Protein AF-A0A3L6T946-F1 (afdb_monomer_lite)

Organism: Panicum miliaceum (NCBI:txid4540)

Radius of gyration: 28.56 Å; chains: 1; bounding box: 83×65×56 Å

Secondary structure (DSSP, 8-state):
--TTS-S---HHHHHHHHHHHHHHH-SS-----HHHHHHHHHHHHHHHHHHHHHHHHHHHT--TT--HHHHHHHHHHHHHHHSTT------HHHHHHHTT-HHHHHHHHHHHHHTT---S---------------------------------------SSHHHHHHHHHHHHHHHHHHHHHHHHHHHHHHHHHHHHHTT--

Sequence (202 aa):
MDPIHGVDQSQGTYWRRIHEYFHGNKKFESNRSEGSLMNRWSRIQYDVNTFCGCLTRIQDKNHSGWSVDDKIANACTLFKTEDKKNRKFAYLHCWRILKDKPKWMERRKEIGSVNKTSNKKQRPCQIHLLDQLYLLPLMALMPLLSGAADTEASGRPDGKKEKKMLRQRSTIEAVDYLMAKKKEADSERDLKKVEMCNKAFE

pLDDT: mean 73.69, std 24.64, range [25.39, 97.31]

Structure (mmCIF, N/CA/C/O backbone):
data_AF-A0A3L6T946-F1
#
_entry.id   AF-A0A3L6T946-F1
#
loop_
_atom_site.group_PDB
_atom_site.id
_atom_site.type_symbol
_atom_site.label_atom_id
_atom_site.label_alt_id
_atom_site.label_comp_id
_atom_site.label_asym_id
_atom_site.label_entity_id
_atom_site.label_seq_id
_atom_site.pdbx_PDB_ins_code
_atom_site.Cartn_x
_atom_site.Cartn_y
_atom_site.Cartn_z
_atom_site.occupancy
_atom_site.B_iso_or_equiv
_atom_site.auth_seq_id
_atom_site.auth_comp_id
_atom_site.auth_asym_id
_atom_site.auth_atom_id
_atom_site.pdbx_PDB_model_num
ATOM 1 N N . MET A 1 1 ? -6.327 -22.449 0.901 1.00 52.00 1 MET A N 1
ATOM 2 C CA . MET A 1 1 ? -5.484 -22.448 2.112 1.00 52.00 1 MET A CA 1
ATOM 3 C C . MET A 1 1 ? -6.199 -23.305 3.115 1.00 52.00 1 MET A C 1
ATOM 5 O O . MET A 1 1 ? -7.281 -22.926 3.552 1.00 52.00 1 MET A O 1
ATOM 9 N N . ASP A 1 2 ? -5.642 -24.484 3.347 1.00 46.31 2 ASP A N 1
ATOM 10 C CA . ASP A 1 2 ? -6.341 -25.568 4.018 1.00 46.31 2 ASP A CA 1
ATOM 11 C C . ASP A 1 2 ? -6.564 -25.243 5.499 1.00 46.31 2 ASP A C 1
ATOM 13 O O . ASP A 1 2 ? -5.621 -24.802 6.166 1.00 46.31 2 ASP A O 1
ATOM 17 N N . PRO A 1 3 ? -7.776 -25.470 6.037 1.00 55.25 3 PRO A N 1
ATOM 18 C CA . PRO A 1 3 ? -8.105 -25.205 7.442 1.00 55.25 3 PRO A CA 1
ATOM 19 C C . PRO A 1 3 ? -7.351 -26.079 8.459 1.00 55.25 3 PRO A C 1
ATOM 21 O O . PRO A 1 3 ? -7.535 -25.915 9.657 1.00 55.25 3 PRO A O 1
ATOM 24 N N . ILE A 1 4 ? -6.521 -27.016 7.994 1.00 56.72 4 ILE A N 1
ATOM 25 C CA . ILE A 1 4 ? -5.932 -28.118 8.778 1.00 56.72 4 ILE A CA 1
ATOM 26 C C . ILE A 1 4 ? -4.779 -27.644 9.687 1.00 56.72 4 ILE A C 1
ATOM 28 O O . ILE A 1 4 ? -4.267 -28.372 10.530 1.00 56.72 4 ILE A O 1
ATOM 32 N N . HIS A 1 5 ? -4.365 -26.389 9.553 1.00 58.31 5 HIS A N 1
ATOM 33 C CA . HIS A 1 5 ? -3.211 -25.844 10.243 1.00 58.31 5 HIS A CA 1
ATOM 34 C C . HIS A 1 5 ? -3.646 -24.901 11.369 1.00 58.31 5 HIS A C 1
ATOM 36 O O . HIS A 1 5 ? -4.141 -23.806 11.105 1.00 58.31 5 HIS A O 1
ATOM 42 N N . GLY A 1 6 ? -3.447 -25.344 12.616 1.00 57.19 6 GLY A N 1
ATOM 43 C CA . GLY A 1 6 ? -3.738 -24.580 13.832 1.00 57.19 6 GLY A CA 1
ATOM 44 C C . GLY A 1 6 ? -3.071 -23.199 13.869 1.00 57.19 6 GLY A C 1
ATOM 45 O O . GLY A 1 6 ? -2.104 -22.933 13.156 1.00 57.19 6 GLY A O 1
ATOM 46 N N . VAL A 1 7 ? -3.617 -22.317 14.710 1.00 63.16 7 VAL A N 1
ATOM 47 C CA . VAL A 1 7 ? -3.282 -20.881 14.805 1.00 63.16 7 VAL A CA 1
ATOM 48 C C . VAL A 1 7 ? -1.826 -20.630 15.239 1.00 63.16 7 VAL A C 1
ATOM 50 O O . VAL A 1 7 ? -1.296 -19.548 14.995 1.00 63.16 7 VAL A O 1
ATOM 53 N N . ASP A 1 8 ? -1.160 -21.637 15.808 1.00 68.19 8 ASP A N 1
ATOM 54 C CA . ASP A 1 8 ? 0.146 -21.511 16.455 1.00 68.19 8 ASP A CA 1
ATOM 55 C C . ASP A 1 8 ? 1.280 -22.113 15.608 1.00 68.19 8 ASP A C 1
ATOM 57 O O . ASP A 1 8 ? 1.720 -23.248 15.787 1.00 68.19 8 ASP A O 1
ATOM 61 N N . GLN A 1 9 ? 1.714 -21.369 14.590 1.00 77.19 9 GLN A N 1
ATOM 62 C CA . GLN A 1 9 ? 2.788 -21.793 13.690 1.00 77.19 9 GLN A CA 1
ATOM 63 C C . GLN A 1 9 ? 3.923 -20.790 13.674 1.00 77.19 9 GLN A C 1
ATOM 65 O O . GLN A 1 9 ? 3.700 -19.580 13.606 1.00 77.19 9 GLN A O 1
ATOM 70 N N . SER A 1 10 ? 5.158 -21.299 13.643 1.00 87.38 10 SER A N 1
ATOM 71 C CA . SER A 1 10 ? 6.322 -20.436 13.489 1.00 87.38 10 SER A CA 1
ATOM 72 C C . SER A 1 10 ? 6.252 -19.671 12.166 1.00 87.38 10 SER A C 1
ATOM 74 O O . SER A 1 10 ? 5.843 -20.199 11.126 1.00 87.38 10 SER A O 1
ATOM 76 N N . GLN A 1 11 ? 6.683 -18.410 12.203 1.00 86.44 11 GLN A N 1
ATOM 77 C CA . GLN A 1 11 ? 6.664 -17.525 11.041 1.00 86.44 11 GLN A CA 1
ATOM 78 C C . GLN A 1 11 ? 7.442 -18.124 9.854 1.00 86.44 11 GLN A C 1
ATOM 80 O O . GLN A 1 11 ? 6.965 -18.039 8.723 1.00 86.44 11 GLN A O 1
ATOM 85 N N . GLY A 1 12 ? 8.557 -18.821 10.103 1.00 90.00 12 GLY A N 1
ATOM 86 C CA . GLY A 1 12 ? 9.288 -19.567 9.071 1.00 90.00 12 GLY A CA 1
ATOM 87 C C . GLY A 1 12 ? 8.460 -20.688 8.429 1.00 90.00 12 GLY A C 1
ATOM 88 O O . GLY A 1 12 ? 8.369 -20.767 7.208 1.00 90.00 12 GLY A O 1
ATOM 89 N N . THR A 1 13 ? 7.762 -21.506 9.227 1.00 91.25 13 THR A N 1
ATOM 90 C CA . THR A 1 13 ? 6.904 -22.583 8.691 1.00 91.25 13 THR A CA 1
ATOM 91 C C . THR A 1 13 ? 5.776 -22.029 7.828 1.00 91.25 13 THR A C 1
ATOM 93 O O . THR A 1 13 ? 5.476 -22.577 6.768 1.00 91.25 13 THR A O 1
ATOM 96 N N . TYR A 1 14 ? 5.168 -20.925 8.258 1.00 90.12 14 TYR A N 1
ATOM 97 C CA . TYR A 1 14 ? 4.116 -20.255 7.503 1.00 90.12 14 TYR A CA 1
ATOM 98 C C . TYR A 1 14 ? 4.609 -19.754 6.135 1.00 90.12 14 TYR A C 1
ATOM 100 O O . TYR A 1 14 ? 3.966 -20.014 5.116 1.00 90.12 14 TYR A O 1
ATOM 108 N N . TRP A 1 15 ? 5.761 -19.076 6.091 1.00 94.31 15 TRP A N 1
ATOM 109 C CA . TRP A 1 15 ? 6.309 -18.545 4.838 1.00 94.31 15 TRP A CA 1
ATOM 110 C C . TRP A 1 15 ? 6.817 -19.623 3.892 1.00 94.31 15 TRP A C 1
ATOM 112 O O . TRP A 1 15 ? 6.621 -19.475 2.687 1.00 94.31 15 TRP A O 1
ATOM 122 N N . ARG A 1 16 ? 7.355 -20.726 4.417 1.00 94.69 16 ARG A N 1
ATOM 123 C CA . ARG A 1 16 ? 7.683 -21.910 3.620 1.00 94.69 16 ARG A CA 1
ATOM 124 C C . ARG A 1 16 ? 6.458 -22.463 2.893 1.00 94.69 16 ARG A C 1
ATOM 126 O O . ARG A 1 16 ? 6.494 -22.610 1.678 1.00 94.69 16 ARG A O 1
ATOM 133 N N . ARG A 1 17 ? 5.321 -22.636 3.582 1.00 94.06 17 ARG A N 1
ATOM 134 C CA . ARG A 1 17 ? 4.078 -23.081 2.914 1.00 94.06 17 ARG A CA 1
ATOM 135 C C . ARG A 1 17 ? 3.571 -22.084 1.875 1.00 94.06 17 ARG A C 1
ATOM 137 O O . ARG A 1 17 ? 3.077 -22.483 0.825 1.00 94.06 17 ARG A O 1
ATOM 144 N N . ILE A 1 18 ? 3.679 -20.781 2.149 1.00 94.25 18 ILE A N 1
ATOM 145 C CA . ILE A 1 18 ? 3.342 -19.754 1.149 1.00 94.25 18 ILE A CA 1
ATOM 146 C C . ILE A 1 18 ? 4.256 -19.861 -0.066 1.00 94.25 18 ILE A C 1
ATOM 148 O O . ILE A 1 18 ? 3.782 -19.687 -1.185 1.00 94.25 18 ILE A O 1
ATOM 152 N N . HIS A 1 19 ? 5.548 -20.096 0.138 1.00 96.00 19 HIS A N 1
ATOM 153 C CA . HIS A 1 19 ? 6.528 -20.221 -0.933 1.00 96.00 19 HIS A CA 1
ATOM 154 C C . HIS A 1 19 ? 6.268 -21.456 -1.794 1.00 96.00 19 HIS A C 1
ATOM 156 O O . HIS A 1 19 ? 6.166 -21.309 -3.012 1.00 96.00 19 HIS A O 1
ATOM 162 N N . GLU A 1 20 ? 6.031 -22.615 -1.181 1.00 95.88 20 GLU A N 1
ATOM 163 C CA . GLU A 1 20 ? 5.608 -23.841 -1.872 1.00 95.88 20 GLU A CA 1
ATOM 164 C C . GLU A 1 20 ? 4.323 -23.603 -2.676 1.00 95.88 20 GLU A C 1
ATOM 166 O O . GLU A 1 20 ? 4.273 -23.868 -3.878 1.00 95.88 20 GLU A O 1
ATOM 171 N N . TYR A 1 21 ? 3.304 -23.002 -2.050 1.00 95.69 21 TYR A N 1
ATOM 172 C CA . TYR A 1 21 ? 2.056 -22.656 -2.729 1.00 95.69 21 TYR A CA 1
ATOM 173 C C . TYR A 1 21 ? 2.288 -21.679 -3.890 1.00 95.69 21 TYR A C 1
ATOM 175 O O . TYR A 1 21 ? 1.723 -21.848 -4.969 1.00 95.69 21 TYR A O 1
ATOM 183 N N . PHE A 1 22 ? 3.117 -20.654 -3.695 1.00 95.25 22 PHE A N 1
ATOM 184 C CA . PHE A 1 22 ? 3.426 -19.661 -4.719 1.00 95.25 22 PHE A CA 1
ATOM 185 C C . PHE A 1 22 ? 4.089 -20.308 -5.938 1.00 95.25 22 PHE A C 1
ATOM 187 O O . PHE A 1 22 ? 3.663 -20.040 -7.058 1.00 95.25 22 PHE A O 1
ATOM 194 N N . HIS A 1 23 ? 5.076 -21.185 -5.741 1.00 95.81 23 HIS A N 1
ATOM 195 C CA . HIS A 1 23 ? 5.752 -21.872 -6.847 1.00 95.81 23 HIS A CA 1
ATOM 196 C C . HIS A 1 23 ? 4.897 -22.957 -7.500 1.00 95.81 23 HIS A C 1
ATOM 198 O O . HIS A 1 23 ? 4.988 -23.124 -8.712 1.00 95.81 23 HIS A O 1
ATOM 204 N N . GLY A 1 24 ? 4.010 -23.615 -6.751 1.00 96.31 24 GLY A N 1
ATOM 205 C CA . GLY A 1 24 ? 3.047 -24.569 -7.309 1.00 96.31 24 GLY A CA 1
ATOM 206 C C . GLY A 1 24 ? 1.915 -23.923 -8.119 1.00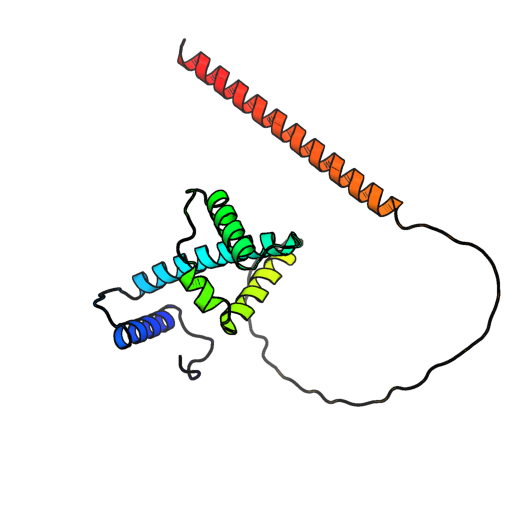 96.31 24 GLY A C 1
ATOM 207 O O . GLY A 1 24 ? 1.307 -24.586 -8.951 1.00 96.31 24 GLY A O 1
ATOM 208 N N . ASN A 1 25 ? 1.626 -22.632 -7.902 1.00 95.38 25 ASN A N 1
ATOM 209 C CA . ASN A 1 25 ? 0.490 -21.935 -8.526 1.00 95.38 25 ASN A CA 1
ATOM 210 C C . ASN A 1 25 ? 0.897 -20.761 -9.437 1.00 95.38 25 ASN A C 1
ATOM 212 O O . ASN A 1 25 ? 0.028 -20.089 -10.006 1.00 95.38 25 ASN A O 1
ATOM 216 N N . LYS A 1 26 ? 2.196 -20.462 -9.576 1.00 93.31 26 LYS A N 1
ATOM 217 C CA . LYS A 1 26 ? 2.663 -19.381 -10.453 1.00 93.31 26 LYS A CA 1
ATOM 218 C C . LYS A 1 26 ? 2.405 -19.739 -11.917 1.00 93.31 26 LYS A C 1
ATOM 220 O O . LYS A 1 26 ? 2.710 -20.833 -12.369 1.00 93.31 26 LYS A O 1
ATOM 225 N N . LYS A 1 27 ? 1.894 -18.770 -12.679 1.00 94.94 27 LYS A N 1
ATOM 226 C CA . LYS A 1 27 ? 1.728 -18.865 -14.143 1.00 94.94 27 LYS A CA 1
ATOM 227 C C . LYS A 1 27 ? 2.888 -18.217 -14.914 1.00 94.94 27 LYS A C 1
ATOM 229 O O . LYS A 1 27 ? 2.745 -17.901 -16.087 1.00 94.94 27 LYS A O 1
ATOM 234 N N . PHE A 1 28 ? 3.989 -17.916 -14.225 1.00 94.81 28 PHE A N 1
ATOM 235 C CA . PHE A 1 28 ? 5.128 -17.171 -14.758 1.00 94.81 28 PHE A CA 1
ATOM 236 C C . PHE A 1 28 ? 6.443 -17.639 -14.124 1.00 94.81 28 PHE A C 1
ATOM 238 O O . PHE A 1 28 ? 6.450 -18.248 -13.048 1.00 94.81 28 PHE A O 1
ATOM 245 N N . GLU A 1 29 ? 7.567 -17.318 -14.764 1.00 93.75 29 GLU A N 1
ATOM 246 C CA . GLU A 1 29 ? 8.889 -17.644 -14.234 1.00 93.75 29 GLU A CA 1
ATOM 247 C C . GLU A 1 29 ? 9.300 -16.731 -13.081 1.00 93.75 29 GLU A C 1
ATOM 249 O O . GLU A 1 29 ? 9.225 -15.505 -13.150 1.00 93.75 29 GLU A O 1
ATOM 254 N N . SER A 1 30 ? 9.709 -17.345 -11.972 1.00 93.69 30 SER A N 1
ATOM 255 C CA . SER A 1 30 ? 10.107 -16.642 -10.758 1.00 93.69 30 SER A CA 1
ATOM 256 C C . SER A 1 30 ? 10.966 -17.547 -9.893 1.00 93.69 30 SER A C 1
ATOM 258 O O . SER A 1 30 ? 10.572 -18.667 -9.596 1.00 93.69 30 SER A O 1
ATOM 260 N N . ASN A 1 31 ? 12.084 -17.010 -9.412 1.00 94.19 31 ASN A N 1
ATOM 261 C CA . ASN A 1 31 ? 13.026 -17.643 -8.486 1.00 94.19 31 ASN A CA 1
ATOM 262 C C . ASN A 1 31 ? 13.019 -16.971 -7.096 1.00 94.19 31 ASN A C 1
ATOM 264 O O . ASN A 1 31 ? 13.997 -17.026 -6.354 1.00 94.19 31 ASN A O 1
ATOM 268 N N . ARG A 1 32 ? 11.927 -16.280 -6.739 1.00 94.94 32 ARG A N 1
ATOM 269 C CA . ARG A 1 32 ? 11.808 -15.581 -5.450 1.00 94.94 32 ARG A CA 1
ATOM 270 C C . ARG A 1 32 ? 11.936 -16.551 -4.270 1.00 94.94 32 ARG A C 1
ATOM 272 O O . ARG A 1 32 ? 11.271 -17.586 -4.231 1.00 94.94 32 ARG A O 1
ATOM 279 N N . SER A 1 33 ? 12.744 -16.157 -3.289 1.00 96.50 33 SER A N 1
ATOM 280 C CA . SER A 1 33 ? 12.881 -16.843 -2.002 1.00 96.50 33 SER A CA 1
ATOM 281 C C . SER A 1 33 ? 11.726 -16.521 -1.049 1.00 96.50 33 SER A C 1
ATOM 283 O O . SER A 1 33 ? 11.022 -15.521 -1.225 1.00 96.50 33 SER A O 1
ATOM 285 N N . GLU A 1 34 ? 11.572 -17.328 0.004 1.00 95.19 34 GLU A N 1
ATOM 286 C CA . GLU A 1 34 ? 10.633 -17.084 1.111 1.00 95.19 34 GLU A CA 1
ATOM 287 C C . GLU A 1 34 ? 10.758 -15.657 1.665 1.00 95.19 34 GLU A C 1
ATOM 289 O O . GLU A 1 34 ? 9.776 -14.916 1.732 1.00 95.19 34 GLU A O 1
ATOM 294 N N . GLY A 1 35 ? 11.988 -15.226 1.970 1.00 95.94 35 GLY A N 1
ATOM 295 C CA . GLY A 1 35 ? 12.261 -13.880 2.476 1.00 95.94 35 GLY A CA 1
ATOM 296 C C . GLY A 1 35 ? 11.875 -12.777 1.486 1.00 95.94 35 GLY A C 1
ATOM 297 O O . GLY A 1 35 ? 11.350 -11.737 1.886 1.00 95.94 35 GLY A O 1
ATOM 298 N N . SER A 1 36 ? 12.061 -13.005 0.180 1.00 96.94 36 SER A N 1
ATOM 299 C CA . SER A 1 36 ? 11.632 -12.058 -0.859 1.00 96.94 36 SER A CA 1
ATOM 300 C C . SER A 1 36 ? 10.109 -11.900 -0.889 1.00 96.94 36 SER A C 1
ATOM 302 O O . SER A 1 36 ? 9.606 -10.774 -0.956 1.00 96.94 36 SER A O 1
ATOM 304 N N . LEU A 1 37 ? 9.371 -13.013 -0.802 1.00 96.06 37 LEU A N 1
ATOM 305 C CA . LEU A 1 37 ? 7.906 -13.013 -0.761 1.00 96.06 37 LEU A CA 1
ATOM 306 C C . LEU A 1 37 ? 7.389 -12.329 0.504 1.00 96.06 37 LEU A C 1
ATOM 308 O O . LEU A 1 37 ? 6.511 -11.468 0.411 1.00 96.06 37 LEU A O 1
ATOM 312 N N . MET A 1 38 ? 7.990 -12.637 1.654 1.00 96.00 38 MET A N 1
ATOM 313 C CA . MET A 1 38 ? 7.669 -11.994 2.923 1.00 96.00 38 MET A CA 1
ATOM 314 C C . MET A 1 38 ? 7.855 -10.483 2.849 1.00 96.00 38 MET A C 1
ATOM 316 O O . MET A 1 38 ? 6.918 -9.731 3.106 1.00 96.00 38 MET A O 1
ATOM 320 N N . ASN A 1 39 ? 9.045 -10.022 2.465 1.00 96.50 39 ASN A N 1
ATOM 321 C CA . ASN A 1 39 ? 9.352 -8.595 2.417 1.00 96.50 39 ASN A CA 1
ATOM 322 C C . ASN A 1 39 ? 8.425 -7.857 1.446 1.00 96.50 39 ASN A C 1
ATOM 324 O O . ASN A 1 39 ? 7.948 -6.754 1.734 1.00 96.50 39 ASN A O 1
ATOM 328 N N . ARG A 1 40 ? 8.123 -8.481 0.300 1.00 95.75 40 ARG A N 1
ATOM 329 C CA . ARG A 1 40 ? 7.176 -7.931 -0.671 1.00 95.75 40 ARG A CA 1
ATOM 330 C C . ARG A 1 40 ? 5.778 -7.813 -0.076 1.00 95.75 40 ARG A C 1
ATOM 332 O O . ARG A 1 40 ? 5.160 -6.758 -0.223 1.00 95.75 40 ARG A O 1
ATOM 339 N N . TRP A 1 41 ? 5.293 -8.859 0.584 1.00 95.62 41 TRP A N 1
ATOM 340 C CA . TRP A 1 41 ? 3.988 -8.855 1.233 1.00 95.62 41 TRP A CA 1
ATOM 341 C C . TRP A 1 41 ? 3.906 -7.807 2.342 1.00 95.62 41 TRP A C 1
ATOM 343 O O . TRP A 1 41 ? 2.970 -7.014 2.331 1.00 95.62 41 TRP A O 1
ATOM 353 N N . SER A 1 42 ? 4.900 -7.726 3.229 1.00 95.69 42 SER A N 1
ATOM 354 C CA . SER A 1 42 ? 4.946 -6.729 4.307 1.00 95.69 42 SER A CA 1
ATOM 355 C C . SER A 1 42 ? 4.839 -5.304 3.765 1.00 95.69 42 SER A C 1
ATOM 357 O O . SER A 1 42 ? 4.095 -4.486 4.304 1.00 95.69 42 SER A O 1
ATOM 359 N N . ARG A 1 43 ? 5.511 -5.011 2.643 1.00 95.81 43 ARG A N 1
ATOM 360 C CA . ARG A 1 43 ? 5.409 -3.704 1.982 1.00 95.81 43 ARG A CA 1
ATOM 361 C C . ARG A 1 43 ? 4.018 -3.441 1.404 1.00 95.81 43 ARG A C 1
ATOM 363 O O . ARG A 1 43 ? 3.499 -2.342 1.573 1.00 95.81 43 ARG A O 1
ATOM 370 N N . ILE A 1 44 ? 3.422 -4.426 0.726 1.00 96.12 44 ILE A N 1
ATOM 371 C CA . ILE A 1 44 ? 2.054 -4.309 0.193 1.00 96.12 44 ILE A CA 1
ATOM 372 C C . ILE A 1 44 ? 1.074 -4.082 1.342 1.00 96.12 44 ILE A C 1
ATOM 374 O O . ILE A 1 44 ? 0.263 -3.165 1.281 1.00 96.12 44 ILE A O 1
ATOM 378 N N . GLN A 1 45 ? 1.172 -4.885 2.400 1.00 94.44 45 GLN A N 1
ATOM 379 C CA . GLN A 1 45 ? 0.311 -4.795 3.570 1.00 94.44 45 GLN A CA 1
ATOM 380 C C . GLN A 1 45 ? 0.412 -3.418 4.231 1.00 94.44 45 GLN A C 1
ATOM 382 O O . GLN A 1 45 ? -0.619 -2.825 4.540 1.00 94.44 45 GLN A O 1
ATOM 387 N N . TYR A 1 46 ? 1.628 -2.898 4.410 1.00 94.12 46 TYR A N 1
ATOM 388 C CA . TYR A 1 46 ? 1.850 -1.558 4.949 1.00 94.12 46 TYR A CA 1
ATOM 389 C C . TYR A 1 46 ? 1.183 -0.479 4.086 1.00 94.12 46 TYR A C 1
ATOM 391 O O . TYR A 1 46 ? 0.336 0.260 4.587 1.00 94.12 46 TYR A O 1
ATOM 399 N N . ASP A 1 47 ? 1.500 -0.424 2.787 1.00 95.25 47 ASP A N 1
ATOM 400 C CA . ASP A 1 47 ? 0.962 0.608 1.892 1.00 95.25 47 ASP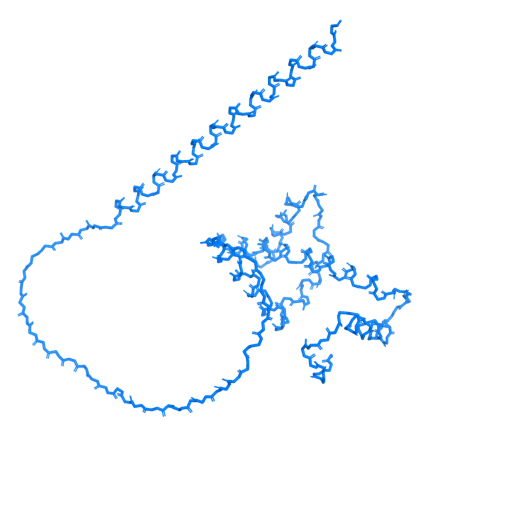 A CA 1
ATOM 401 C C . ASP A 1 47 ? -0.584 0.502 1.797 1.00 95.25 47 ASP A C 1
ATOM 403 O O . ASP A 1 47 ? -1.276 1.520 1.822 1.00 95.25 47 ASP A O 1
ATOM 407 N N . VAL A 1 48 ? -1.153 -0.713 1.758 1.00 95.81 48 VAL A N 1
ATOM 408 C CA . VAL A 1 48 ? -2.615 -0.940 1.736 1.00 95.81 48 VAL A CA 1
ATOM 409 C C . VAL A 1 48 ? -3.281 -0.514 3.049 1.00 95.81 48 VAL A C 1
ATOM 411 O O . VAL A 1 48 ? -4.367 0.068 3.013 1.00 95.81 48 VAL A O 1
ATOM 414 N N . ASN A 1 49 ? -2.668 -0.782 4.204 1.00 94.06 49 ASN A N 1
ATOM 415 C CA . ASN A 1 49 ? -3.201 -0.364 5.503 1.00 94.06 49 ASN A CA 1
ATOM 416 C C . ASN A 1 49 ? -3.216 1.160 5.637 1.00 94.06 49 ASN A C 1
ATOM 418 O O . ASN A 1 49 ? -4.227 1.727 6.052 1.00 94.06 49 ASN A O 1
ATOM 422 N N . THR A 1 50 ? -2.134 1.820 5.229 1.00 94.62 50 THR A N 1
ATOM 423 C CA . THR A 1 50 ? -2.054 3.284 5.195 1.00 94.62 50 THR A CA 1
ATOM 424 C C . THR A 1 50 ? -3.135 3.858 4.281 1.00 94.62 50 THR A C 1
ATOM 426 O O . THR A 1 50 ? -3.909 4.711 4.709 1.00 94.62 50 THR A O 1
ATOM 429 N N . PHE A 1 51 ? -3.283 3.314 3.067 1.00 96.31 51 PHE A N 1
ATOM 430 C CA . PHE A 1 51 ? -4.358 3.705 2.153 1.00 96.31 51 PHE A CA 1
ATOM 431 C C . PHE A 1 51 ? -5.756 3.500 2.763 1.00 96.31 51 PHE A C 1
ATOM 433 O O . PHE A 1 51 ? -6.616 4.369 2.634 1.00 96.31 51 PHE A O 1
ATOM 440 N N . CYS A 1 52 ? -5.992 2.392 3.476 1.00 95.00 52 CYS A N 1
ATOM 441 C CA . CYS A 1 52 ? -7.254 2.170 4.188 1.00 95.00 52 CYS A CA 1
ATOM 442 C C . CYS A 1 52 ? -7.520 3.255 5.241 1.00 95.00 52 CYS A C 1
ATOM 444 O O . CYS A 1 52 ? -8.663 3.676 5.383 1.00 95.00 52 CYS A O 1
ATOM 446 N N . GLY A 1 53 ? -6.489 3.714 5.955 1.00 93.75 53 GLY A N 1
ATOM 447 C CA . GLY A 1 53 ? -6.593 4.834 6.892 1.00 93.75 53 GLY A CA 1
ATOM 448 C C . GLY A 1 53 ? -6.996 6.137 6.199 1.00 93.75 53 GLY A C 1
ATOM 449 O O . GLY A 1 53 ? -7.918 6.815 6.657 1.00 93.75 53 GLY A O 1
ATOM 450 N N . CYS A 1 54 ? -6.373 6.451 5.057 1.00 95.50 54 CYS A N 1
ATOM 451 C CA . CYS A 1 54 ? -6.757 7.594 4.226 1.00 95.50 54 CYS A CA 1
ATOM 452 C C . CYS A 1 54 ? -8.219 7.481 3.764 1.00 95.50 54 CYS A C 1
ATOM 454 O O . CYS A 1 54 ? -8.980 8.439 3.880 1.00 95.50 54 CYS A O 1
ATOM 456 N N . LEU A 1 55 ? -8.633 6.301 3.290 1.00 94.44 55 LEU A N 1
ATOM 457 C CA . LEU A 1 55 ? -9.995 6.062 2.814 1.00 94.44 55 LEU A CA 1
ATOM 458 C C . LEU A 1 55 ? -11.036 6.229 3.926 1.00 94.44 55 LEU A C 1
ATOM 460 O O . LEU A 1 55 ? -12.046 6.884 3.690 1.00 94.44 55 LEU A O 1
ATOM 464 N N . THR A 1 56 ? -10.779 5.709 5.129 1.00 93.50 56 THR A N 1
ATOM 465 C CA . THR A 1 56 ? -11.659 5.912 6.293 1.00 93.50 56 THR A CA 1
ATOM 466 C C . THR A 1 56 ? -11.827 7.401 6.591 1.00 93.50 56 THR A C 1
ATOM 468 O O . THR A 1 56 ? -12.949 7.877 6.699 1.00 93.50 56 THR A O 1
ATOM 471 N N . ARG A 1 57 ? -10.735 8.180 6.602 1.00 93.38 57 ARG A N 1
ATOM 472 C CA . ARG A 1 57 ? -10.805 9.637 6.819 1.00 93.38 57 ARG A CA 1
ATOM 473 C C . ARG A 1 57 ? -11.617 10.360 5.748 1.00 93.38 57 ARG A C 1
ATOM 475 O O . ARG A 1 57 ? -12.321 11.311 6.062 1.00 93.38 57 ARG A O 1
ATOM 482 N N . ILE A 1 58 ? -11.521 9.936 4.489 1.00 94.19 58 ILE A N 1
ATOM 483 C CA . ILE A 1 58 ? -12.341 10.493 3.406 1.00 94.19 58 ILE A CA 1
ATOM 484 C C . ILE A 1 58 ? -13.818 10.118 3.580 1.00 94.19 58 ILE A C 1
ATOM 486 O O . ILE A 1 58 ? -14.688 10.957 3.356 1.00 94.19 58 ILE A O 1
ATOM 490 N N . GLN A 1 59 ? -14.104 8.883 3.994 1.00 91.25 59 GLN A N 1
ATOM 491 C CA . GLN A 1 59 ? -15.464 8.411 4.251 1.00 91.25 59 GLN A CA 1
ATOM 492 C C . GLN A 1 59 ? -16.111 9.159 5.425 1.00 91.25 59 GLN A C 1
ATOM 494 O O . GLN A 1 59 ? -17.247 9.604 5.290 1.00 91.25 59 GLN A O 1
ATOM 499 N N . ASP A 1 60 ? -15.370 9.384 6.511 1.00 91.44 60 ASP A N 1
ATOM 500 C CA . ASP A 1 60 ? -15.858 10.055 7.724 1.00 91.44 60 ASP A CA 1
ATOM 501 C C . ASP A 1 60 ? -16.232 11.530 7.495 1.00 91.44 60 ASP A C 1
ATOM 503 O O . ASP A 1 60 ? -17.061 12.083 8.216 1.00 91.44 60 ASP A O 1
ATOM 507 N N . LYS A 1 61 ? -15.660 12.181 6.472 1.00 88.81 61 LYS A N 1
ATOM 508 C CA . LYS A 1 61 ? -15.979 13.576 6.119 1.00 88.81 61 LYS A CA 1
ATOM 509 C C . LYS A 1 61 ? -17.386 13.763 5.533 1.00 88.81 61 LYS A C 1
ATOM 511 O O . LYS A 1 61 ? -17.788 14.908 5.358 1.00 88.81 61 LYS A O 1
ATOM 516 N N . ASN A 1 62 ? -18.120 12.683 5.235 1.00 69.38 62 ASN A N 1
ATOM 517 C CA . ASN A 1 62 ? -19.523 12.697 4.793 1.00 69.38 62 ASN A CA 1
ATOM 518 C C . ASN A 1 62 ? -19.846 13.756 3.719 1.00 69.38 62 ASN A C 1
ATOM 520 O O . ASN A 1 62 ? -20.797 14.525 3.841 1.00 69.38 62 ASN A O 1
ATOM 524 N N . HIS A 1 63 ? -19.069 13.774 2.632 1.00 77.94 63 HIS A N 1
ATOM 525 C CA . HIS A 1 63 ? -19.392 14.583 1.456 1.00 77.94 63 HIS A CA 1
ATOM 526 C C . HIS A 1 63 ? -20.615 13.995 0.732 1.00 77.94 63 HIS A C 1
ATOM 528 O O . HIS A 1 63 ? -20.543 12.899 0.163 1.00 77.94 63 HIS A O 1
ATOM 534 N N . SER A 1 64 ? -21.743 14.711 0.766 1.00 82.06 64 SER A N 1
ATOM 535 C CA . SER A 1 64 ? -22.922 14.376 -0.033 1.00 82.06 64 SER A CA 1
ATOM 536 C C . SER A 1 64 ? -22.578 14.459 -1.524 1.00 82.06 64 SER A C 1
ATOM 538 O O . SER A 1 64 ? -21.860 15.352 -1.966 1.00 82.06 64 SER A O 1
ATOM 540 N N . GLY A 1 65 ? -23.047 13.482 -2.301 1.00 85.62 65 GLY A N 1
ATOM 541 C CA . GLY A 1 65 ? -22.840 13.442 -3.752 1.00 85.62 65 GLY A CA 1
ATOM 542 C C . GLY A 1 65 ? -21.513 12.844 -4.236 1.00 85.62 65 GLY A C 1
ATOM 543 O O . GLY A 1 65 ? -21.344 12.700 -5.439 1.00 85.62 65 GLY A O 1
ATOM 544 N N . TRP A 1 66 ? -20.587 12.446 -3.355 1.00 92.19 66 TRP A N 1
ATOM 545 C CA . TRP A 1 66 ? -19.363 11.755 -3.794 1.00 92.19 66 TRP A CA 1
ATOM 546 C C . TRP A 1 66 ? -19.619 10.283 -4.109 1.00 92.19 66 TRP A C 1
ATOM 548 O O . TRP A 1 66 ? -20.087 9.525 -3.246 1.00 92.19 66 TRP A O 1
ATOM 558 N N . SER A 1 67 ? -19.221 9.860 -5.308 1.00 94.19 67 SER A N 1
ATOM 559 C CA . SER A 1 67 ? -19.226 8.453 -5.699 1.00 94.19 67 SER A CA 1
ATOM 560 C C . SER A 1 67 ? -18.169 7.649 -4.929 1.00 94.19 67 SER A C 1
ATOM 562 O O . SER A 1 67 ? -17.298 8.182 -4.231 1.00 94.19 67 SER A O 1
ATOM 564 N N . VAL A 1 68 ? -18.240 6.321 -5.038 1.00 91.50 68 VAL A N 1
ATOM 565 C CA . VAL A 1 68 ? -17.215 5.435 -4.466 1.00 91.50 68 VAL A CA 1
ATOM 566 C C . VAL A 1 68 ? -15.852 5.694 -5.112 1.00 91.50 68 VAL A C 1
ATOM 568 O O . VAL A 1 68 ? -14.844 5.729 -4.403 1.00 91.50 68 VAL A O 1
ATOM 571 N N . ASP A 1 69 ? -15.822 5.925 -6.423 1.00 93.94 69 ASP A N 1
ATOM 572 C CA . ASP A 1 69 ? -14.587 6.201 -7.154 1.00 93.94 69 ASP A CA 1
ATOM 573 C C . ASP A 1 69 ? -13.991 7.559 -6.771 1.00 93.94 69 ASP A C 1
ATOM 575 O O . ASP A 1 69 ? -12.778 7.644 -6.574 1.00 93.94 69 ASP A O 1
ATOM 579 N N . ASP A 1 70 ? -14.822 8.576 -6.518 1.00 95.19 70 ASP A N 1
ATOM 580 C CA . ASP A 1 70 ? -14.355 9.872 -6.004 1.00 95.19 70 ASP A CA 1
ATOM 581 C C . ASP A 1 70 ? -13.671 9.709 -4.647 1.00 95.19 70 ASP A C 1
ATOM 583 O O . ASP A 1 70 ? -12.592 10.257 -4.406 1.00 95.19 70 ASP A O 1
ATOM 587 N N . LYS A 1 71 ? -14.260 8.908 -3.752 1.00 94.56 71 LYS A N 1
ATOM 588 C CA . LYS A 1 71 ? -13.671 8.627 -2.434 1.00 94.56 71 LYS A CA 1
ATOM 589 C C . LYS A 1 71 ? -12.330 7.906 -2.566 1.00 94.56 71 LYS A C 1
ATOM 591 O O . LYS A 1 71 ? -11.387 8.242 -1.851 1.00 94.56 71 LYS A O 1
ATOM 596 N N . ILE A 1 72 ? -12.222 6.951 -3.492 1.00 95.56 72 ILE A N 1
ATOM 597 C CA . ILE A 1 72 ? -10.973 6.230 -3.777 1.00 95.56 72 ILE A CA 1
ATOM 598 C C . ILE A 1 72 ? -9.916 7.177 -4.358 1.00 95.56 72 ILE A C 1
ATOM 600 O O . ILE A 1 72 ? -8.773 7.164 -3.897 1.00 95.56 72 ILE A O 1
ATOM 604 N N . ALA A 1 73 ? -10.277 8.017 -5.330 1.00 96.00 73 ALA A N 1
ATOM 605 C CA . ALA A 1 73 ? -9.369 8.977 -5.950 1.00 96.00 73 ALA A CA 1
ATOM 606 C C . ALA A 1 73 ? -8.828 9.978 -4.919 1.00 96.00 73 ALA A C 1
ATOM 608 O O . ALA A 1 73 ? -7.616 10.182 -4.819 1.00 96.00 73 ALA A O 1
ATOM 609 N N . ASN A 1 74 ? -9.706 10.522 -4.076 1.00 95.75 74 ASN A N 1
ATOM 610 C CA . ASN A 1 74 ? -9.316 11.417 -2.989 1.00 95.75 74 ASN A CA 1
ATOM 611 C C . ASN A 1 74 ? -8.432 10.717 -1.947 1.00 95.75 74 ASN A C 1
ATOM 613 O O . ASN A 1 74 ? -7.458 11.305 -1.478 1.00 95.75 74 ASN A O 1
ATOM 617 N N . ALA A 1 75 ? -8.706 9.451 -1.618 1.00 96.50 75 ALA A N 1
ATOM 618 C CA . ALA A 1 75 ? -7.853 8.673 -0.722 1.00 96.50 75 ALA A CA 1
ATOM 619 C C . ALA A 1 75 ? -6.452 8.432 -1.313 1.00 96.50 75 ALA A C 1
ATOM 621 O O . ALA A 1 75 ? -5.464 8.504 -0.585 1.00 96.50 75 ALA A O 1
ATOM 622 N N . CYS A 1 76 ? -6.339 8.205 -2.627 1.00 96.88 76 CYS A N 1
ATOM 623 C CA . CYS A 1 76 ? -5.050 8.101 -3.318 1.00 96.88 76 CYS A CA 1
ATOM 624 C C . CYS A 1 76 ? -4.263 9.419 -3.270 1.00 96.88 76 CYS A C 1
ATOM 626 O O . CYS A 1 76 ? -3.049 9.399 -3.057 1.00 96.88 76 CYS A O 1
ATOM 628 N N . THR A 1 77 ? -4.942 10.556 -3.444 1.00 96.75 77 THR A N 1
ATOM 629 C CA . THR A 1 77 ? -4.331 11.885 -3.305 1.00 96.75 77 THR A CA 1
ATOM 630 C C . THR A 1 77 ? -3.844 12.111 -1.878 1.00 96.75 77 THR A C 1
ATOM 632 O O . THR A 1 77 ? -2.692 12.497 -1.690 1.00 96.75 77 THR A O 1
ATOM 635 N N . LEU A 1 78 ? -4.667 11.783 -0.877 1.00 96.31 78 LEU A N 1
ATOM 636 C CA . LEU A 1 78 ? -4.299 11.908 0.533 1.00 96.31 78 LEU A CA 1
ATOM 637 C C . LEU A 1 78 ? -3.096 11.019 0.890 1.00 96.31 78 LEU A C 1
ATOM 639 O O . LEU A 1 78 ? -2.142 11.494 1.502 1.00 96.31 78 LEU A O 1
ATOM 643 N N . PHE A 1 79 ? -3.082 9.763 0.430 1.00 97.31 79 PHE A N 1
ATOM 644 C CA . PHE A 1 79 ? -1.940 8.859 0.606 1.00 97.31 79 PHE A CA 1
ATOM 645 C C . PHE A 1 79 ? -0.652 9.471 0.051 1.00 97.31 79 PHE A C 1
ATOM 647 O O . PHE A 1 79 ? 0.384 9.461 0.710 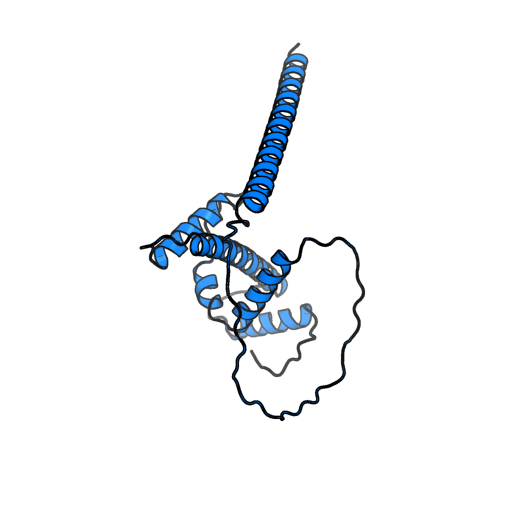1.00 97.31 79 PHE A O 1
ATOM 654 N N . LYS A 1 80 ? -0.722 10.029 -1.162 1.00 97.00 80 LYS A N 1
ATOM 655 C CA . LYS A 1 80 ? 0.427 10.651 -1.816 1.00 97.00 80 LYS A CA 1
ATOM 656 C C . LYS A 1 80 ? 0.951 11.846 -1.009 1.00 97.00 80 LYS A C 1
ATOM 658 O O . LYS A 1 80 ? 2.158 11.963 -0.846 1.00 97.00 80 LYS A O 1
ATOM 663 N N . THR A 1 81 ? 0.064 12.690 -0.480 1.00 95.31 81 THR A N 1
ATOM 664 C CA . THR A 1 81 ? 0.461 13.848 0.339 1.00 95.31 81 THR A CA 1
ATOM 665 C C . THR A 1 81 ? 1.064 13.465 1.691 1.00 95.31 81 THR A C 1
ATOM 667 O O . THR A 1 81 ? 1.906 14.193 2.205 1.00 95.31 81 THR A O 1
ATOM 670 N N . GLU A 1 82 ? 0.646 12.337 2.271 1.00 92.00 82 GLU A N 1
ATOM 671 C CA . GLU A 1 82 ? 1.125 11.873 3.581 1.00 92.00 82 GLU A CA 1
ATOM 672 C C . GLU A 1 82 ? 2.397 11.014 3.483 1.00 92.00 82 GLU A C 1
ATOM 674 O O . GLU A 1 82 ? 3.173 10.929 4.438 1.00 92.00 82 GLU A O 1
ATOM 679 N N . ASP A 1 83 ? 2.648 10.386 2.331 1.00 91.25 83 ASP A N 1
ATOM 680 C CA . ASP A 1 83 ? 3.879 9.639 2.093 1.00 91.25 83 ASP A CA 1
ATOM 681 C C . ASP A 1 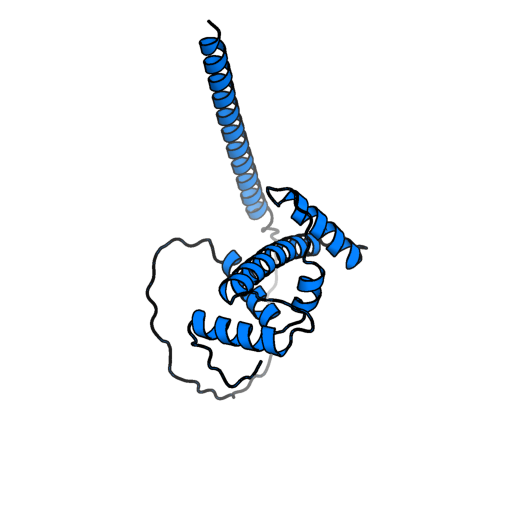83 ? 5.074 10.600 2.009 1.00 91.25 83 ASP A C 1
ATOM 683 O O . ASP A 1 83 ? 5.131 11.496 1.170 1.00 91.25 83 ASP A O 1
ATOM 687 N N . LYS A 1 84 ? 6.099 10.360 2.835 1.00 90.06 84 LYS A N 1
ATOM 688 C CA . LYS A 1 84 ? 7.325 11.184 2.886 1.00 90.06 84 LYS A CA 1
ATOM 689 C C . LYS A 1 84 ? 8.039 11.311 1.538 1.00 90.06 84 LYS A C 1
ATOM 691 O O . LYS A 1 84 ? 8.793 12.252 1.327 1.00 90.06 84 LYS A O 1
ATOM 696 N N . LYS A 1 85 ? 7.855 10.330 0.652 1.00 92.31 85 LYS A N 1
ATOM 697 C CA . LYS A 1 85 ? 8.468 10.278 -0.680 1.00 92.31 85 LYS A CA 1
ATOM 698 C C . LYS A 1 85 ? 7.487 10.702 -1.775 1.00 92.31 85 LYS A C 1
ATOM 700 O O . LYS A 1 85 ? 7.790 10.526 -2.953 1.00 92.31 85 LYS A O 1
ATOM 705 N N . ASN A 1 86 ? 6.316 11.219 -1.400 1.00 92.31 86 ASN A N 1
ATOM 706 C CA . ASN A 1 86 ? 5.265 11.675 -2.302 1.00 92.31 86 ASN A CA 1
ATOM 707 C C . ASN A 1 86 ? 4.865 10.606 -3.341 1.00 92.31 86 ASN A C 1
ATOM 709 O O . ASN A 1 86 ? 4.573 10.898 -4.509 1.00 92.31 86 ASN A O 1
ATOM 713 N N . ARG A 1 87 ? 4.924 9.325 -2.940 1.00 94.75 87 ARG A N 1
ATOM 714 C CA . ARG A 1 87 ? 4.679 8.195 -3.841 1.00 94.75 87 ARG A CA 1
ATOM 715 C C . ARG A 1 87 ? 3.191 8.036 -4.101 1.00 94.75 87 ARG A C 1
ATOM 717 O O . ARG A 1 87 ? 2.371 8.054 -3.188 1.00 94.75 87 ARG A O 1
ATOM 724 N N . LYS A 1 88 ? 2.849 7.767 -5.361 1.00 95.56 88 LYS A N 1
ATOM 725 C CA . LYS A 1 88 ? 1.503 7.316 -5.726 1.00 95.56 88 LYS A CA 1
ATOM 726 C C . LYS A 1 88 ? 1.241 5.936 -5.119 1.00 95.56 88 LYS A C 1
ATOM 728 O O . LYS A 1 88 ? 2.126 5.076 -5.114 1.00 95.56 88 LYS A O 1
ATOM 733 N N . PHE A 1 89 ? 0.015 5.710 -4.658 1.00 96.19 89 PHE A N 1
ATOM 734 C CA . PHE A 1 89 ? -0.407 4.391 -4.207 1.00 96.19 89 PHE A CA 1
ATOM 735 C C . PHE A 1 89 ? -0.468 3.420 -5.396 1.00 96.19 89 PHE A C 1
ATOM 737 O O . PHE A 1 89 ? -1.289 3.573 -6.296 1.00 96.19 89 PHE A O 1
ATOM 744 N N . ALA A 1 90 ? 0.420 2.424 -5.408 1.00 96.19 90 ALA A N 1
ATOM 745 C CA . ALA A 1 90 ? 0.574 1.494 -6.532 1.00 96.19 90 ALA A CA 1
ATOM 746 C C . ALA A 1 90 ? -0.248 0.199 -6.388 1.00 96.19 90 ALA A C 1
ATOM 748 O O . ALA A 1 90 ? -0.343 -0.581 -7.332 1.00 96.19 90 ALA A O 1
ATOM 749 N N . TYR A 1 91 ? -0.834 -0.060 -5.214 1.00 96.69 91 TYR A N 1
ATOM 750 C CA . TYR A 1 91 ? -1.418 -1.362 -4.867 1.00 96.69 91 TYR A CA 1
ATOM 751 C C . TYR A 1 91 ? -2.950 -1.345 -4.800 1.00 96.69 91 TYR A C 1
ATOM 753 O O . TYR A 1 91 ? -3.553 -2.083 -4.019 1.00 96.69 91 TYR A O 1
ATOM 761 N N . LEU A 1 92 ? -3.598 -0.536 -5.649 1.00 96.38 92 LEU A N 1
ATOM 762 C CA . LEU A 1 92 ? -5.061 -0.442 -5.696 1.00 96.38 92 LEU A CA 1
ATOM 763 C C . LEU A 1 92 ? -5.718 -1.788 -6.027 1.00 96.38 92 LEU A C 1
ATOM 765 O O . LEU A 1 92 ? -6.714 -2.161 -5.412 1.00 96.38 92 LEU A O 1
ATOM 769 N N . HIS A 1 93 ? -5.122 -2.556 -6.941 1.00 96.31 93 HIS A N 1
ATOM 770 C CA . HIS A 1 93 ? -5.583 -3.907 -7.262 1.00 96.31 93 HIS A CA 1
ATOM 771 C C . HIS A 1 93 ? -5.512 -4.848 -6.047 1.00 96.31 93 HIS A C 1
ATOM 773 O O . HIS A 1 93 ? -6.475 -5.556 -5.758 1.00 96.31 93 HIS A O 1
ATOM 779 N N . CYS A 1 94 ? -4.417 -4.803 -5.279 1.00 96.31 94 CYS A N 1
ATOM 780 C CA . CYS A 1 94 ? -4.276 -5.603 -4.060 1.00 96.31 94 CYS A CA 1
ATOM 781 C C . CYS A 1 94 ? -5.339 -5.228 -3.021 1.00 96.31 94 CYS A C 1
ATOM 783 O O . CYS A 1 94 ? -5.964 -6.111 -2.442 1.00 96.31 94 CYS A O 1
ATOM 785 N N . TRP A 1 95 ? -5.590 -3.930 -2.821 1.00 96.25 95 TRP A N 1
ATOM 786 C CA . TRP A 1 95 ? -6.659 -3.470 -1.933 1.00 96.25 95 TRP A CA 1
ATOM 787 C C . TRP A 1 95 ? -8.037 -3.994 -2.368 1.00 96.25 95 TRP A C 1
ATOM 789 O O . TRP A 1 95 ? -8.778 -4.496 -1.524 1.00 96.25 95 TRP A O 1
ATOM 799 N N . ARG A 1 96 ? -8.360 -3.957 -3.670 1.00 95.44 96 ARG A N 1
ATOM 800 C CA . ARG A 1 96 ? -9.633 -4.476 -4.208 1.00 95.44 96 ARG A CA 1
ATOM 801 C C . ARG A 1 96 ? -9.829 -5.972 -3.943 1.00 95.44 96 ARG A C 1
ATOM 803 O O . ARG A 1 96 ? -10.948 -6.379 -3.673 1.00 95.44 96 ARG A O 1
ATOM 810 N N . ILE A 1 97 ? -8.762 -6.772 -3.984 1.00 94.12 97 ILE A N 1
ATOM 811 C CA . ILE A 1 97 ? -8.824 -8.207 -3.650 1.00 94.12 97 ILE A CA 1
ATOM 812 C C . ILE A 1 97 ? -9.022 -8.422 -2.145 1.00 94.12 97 ILE A C 1
ATOM 814 O O . ILE A 1 97 ? -9.725 -9.346 -1.736 1.00 94.12 97 ILE A O 1
ATOM 818 N N . LEU A 1 98 ? -8.365 -7.605 -1.318 1.00 94.00 98 LEU A N 1
ATOM 819 C CA . LEU A 1 98 ? -8.326 -7.790 0.133 1.00 94.00 98 LEU A CA 1
ATOM 820 C C . LEU A 1 98 ? -9.572 -7.262 0.846 1.00 94.00 98 LEU A C 1
ATOM 822 O O . LEU A 1 98 ? -9.973 -7.853 1.845 1.00 94.00 98 LEU A O 1
ATOM 826 N N . LYS A 1 99 ? -10.185 -6.177 0.351 1.00 91.00 99 LYS A N 1
ATOM 827 C CA . LYS A 1 99 ? -11.255 -5.451 1.058 1.00 91.00 99 LYS A CA 1
ATOM 828 C C . LYS A 1 99 ? -12.453 -6.322 1.453 1.00 91.00 99 LYS A C 1
ATOM 830 O O . LYS A 1 99 ? -13.039 -6.061 2.493 1.00 91.00 99 LYS A O 1
ATOM 835 N N . ASP A 1 100 ? -12.757 -7.370 0.688 1.00 89.19 100 ASP A N 1
ATOM 836 C CA . ASP A 1 100 ? -13.930 -8.224 0.915 1.00 89.19 100 ASP A CA 1
ATOM 837 C C . ASP A 1 100 ? -13.572 -9.551 1.613 1.00 89.19 100 ASP A C 1
ATOM 839 O O . ASP A 1 100 ? -14.439 -10.388 1.860 1.00 89.19 100 ASP A O 1
ATOM 843 N N . LYS A 1 101 ? -12.293 -9.791 1.944 1.00 90.19 101 LYS A N 1
ATOM 844 C CA . LYS A 1 101 ? -11.881 -11.036 2.611 1.00 90.19 101 LYS A CA 1
ATOM 845 C C . LYS A 1 101 ? -12.225 -10.974 4.107 1.00 90.19 101 LYS A C 1
ATOM 847 O O . LYS A 1 101 ? -11.774 -10.051 4.786 1.00 90.19 101 LYS A O 1
ATOM 852 N N . PRO A 1 102 ? -12.928 -11.976 4.672 1.00 88.00 102 PRO A N 1
ATOM 853 C CA . PRO A 1 102 ? -13.414 -11.924 6.056 1.00 88.00 102 PRO A CA 1
ATOM 854 C C . PRO A 1 102 ? -12.271 -11.774 7.067 1.00 88.00 102 PRO A C 1
ATOM 856 O O . PRO A 1 102 ? -12.295 -10.866 7.894 1.00 88.00 102 PRO A O 1
ATOM 859 N N . LYS A 1 103 ? -11.196 -12.557 6.902 1.00 86.25 103 LYS A N 1
ATOM 860 C CA . LYS A 1 103 ? -9.981 -12.471 7.732 1.00 86.25 103 LYS A CA 1
ATOM 861 C C . LYS A 1 103 ? -9.293 -11.100 7.659 1.00 86.25 103 LYS A C 1
ATOM 863 O O . LYS A 1 103 ? -8.664 -10.658 8.615 1.00 86.25 103 LYS A O 1
ATOM 868 N N . TRP A 1 104 ? -9.389 -10.416 6.517 1.00 87.38 104 TRP A N 1
ATOM 869 C CA . TRP A 1 104 ? -8.850 -9.063 6.360 1.00 87.38 104 TRP A CA 1
ATOM 870 C C . TRP A 1 104 ? -9.721 -8.026 7.075 1.00 87.38 104 TRP A C 1
ATOM 872 O O . TRP A 1 104 ? -9.205 -7.139 7.756 1.00 87.38 104 TRP A O 1
ATOM 882 N N . MET A 1 105 ? -11.042 -8.154 6.949 1.00 86.62 105 MET A N 1
ATOM 883 C CA . MET A 1 105 ? -12.011 -7.272 7.596 1.00 86.62 105 MET A CA 1
ATOM 884 C C . MET A 1 105 ? -11.956 -7.362 9.122 1.00 86.62 105 MET A C 1
ATOM 886 O O . MET A 1 105 ? -11.998 -6.331 9.789 1.00 86.62 105 MET A O 1
ATOM 890 N N . GLU A 1 106 ? -11.814 -8.568 9.667 1.00 87.56 106 GLU A N 1
ATOM 891 C CA . GLU A 1 106 ? -11.629 -8.811 11.101 1.00 87.56 106 GLU A CA 1
ATOM 892 C C . GLU A 1 106 ? -10.355 -8.139 11.626 1.00 87.56 106 GLU A C 1
ATOM 894 O O . GLU A 1 106 ? -10.434 -7.245 12.470 1.00 87.56 106 GLU A O 1
ATOM 899 N N . ARG A 1 107 ? -9.203 -8.428 11.006 1.00 85.38 107 ARG A N 1
ATOM 900 C CA . ARG A 1 107 ? -7.925 -7.776 11.334 1.00 85.38 107 ARG A CA 1
ATOM 901 C C . ARG A 1 107 ? -8.010 -6.248 11.277 1.00 85.38 107 ARG A C 1
ATOM 903 O O . ARG A 1 107 ? -7.413 -5.548 12.091 1.00 85.38 107 ARG A O 1
ATOM 910 N N . ARG A 1 108 ? -8.741 -5.692 10.308 1.00 85.06 108 ARG A N 1
ATOM 911 C CA . ARG A 1 108 ? -8.950 -4.239 10.215 1.00 85.06 108 ARG A CA 1
ATOM 912 C C . ARG A 1 108 ? -9.721 -3.673 11.411 1.00 85.06 108 ARG A C 1
ATOM 914 O O . ARG A 1 108 ? -9.412 -2.561 11.838 1.00 85.06 108 ARG A O 1
ATOM 921 N N . LYS A 1 109 ? -10.721 -4.395 11.926 1.00 82.75 109 LYS A N 1
ATOM 922 C CA . LYS A 1 109 ? -11.482 -3.979 13.115 1.00 82.75 109 LYS A CA 1
ATOM 923 C C . LYS A 1 109 ? -10.590 -3.973 14.355 1.00 82.75 109 LYS A C 1
ATOM 925 O O . LYS A 1 109 ? -10.639 -3.010 15.115 1.00 82.75 109 LYS A O 1
ATOM 930 N N . GLU A 1 110 ? -9.730 -4.979 14.505 1.00 81.25 110 GLU A N 1
ATOM 931 C CA . GLU A 1 110 ? -8.741 -5.054 15.591 1.00 81.25 110 GLU A CA 1
ATOM 932 C C . GLU A 1 110 ? -7.782 -3.855 15.560 1.00 81.25 110 GLU A C 1
ATOM 934 O O . GLU A 1 110 ? -7.667 -3.126 16.545 1.00 81.25 110 GLU A O 1
ATOM 939 N N . ILE A 1 111 ? -7.167 -3.571 14.404 1.00 77.31 111 ILE A N 1
ATOM 940 C CA . ILE A 1 111 ? -6.243 -2.433 14.238 1.00 77.31 111 ILE A CA 1
ATOM 941 C C . ILE A 1 111 ? -6.949 -1.097 14.534 1.00 77.31 111 ILE A C 1
ATOM 943 O O . ILE A 1 111 ? -6.372 -0.205 15.156 1.00 77.31 111 ILE A O 1
ATOM 947 N N . GLY A 1 112 ? -8.211 -0.951 14.117 1.00 67.31 112 GLY A N 1
ATOM 948 C CA . GLY A 1 112 ? -9.017 0.237 14.409 1.00 67.31 112 GLY A CA 1
ATOM 949 C C . GLY A 1 112 ? -9.400 0.390 15.888 1.00 67.31 112 GLY A C 1
ATOM 950 O O . GLY A 1 112 ? -9.566 1.518 16.352 1.00 67.31 112 GLY A O 1
ATOM 951 N N . SER A 1 113 ? -9.528 -0.716 16.630 1.00 60.91 113 SER A N 1
ATOM 952 C CA . SER A 1 113 ? -9.844 -0.729 18.067 1.00 60.91 113 SER A CA 1
ATOM 953 C C . SER A 1 113 ? -8.642 -0.324 18.928 1.00 60.91 113 SER A C 1
ATOM 955 O O . SER A 1 113 ? -8.783 0.524 19.811 1.00 60.91 113 SER A O 1
ATOM 957 N N . VAL A 1 114 ? -7.444 -0.830 18.613 1.00 58.59 114 VAL A N 1
ATOM 958 C CA . VAL A 1 114 ? -6.201 -0.534 19.359 1.00 58.59 114 VAL A CA 1
ATOM 959 C C . VAL A 1 114 ? -5.869 0.965 19.356 1.00 58.59 114 VAL A C 1
ATOM 961 O O . VAL A 1 114 ? -5.412 1.512 20.357 1.00 58.59 114 VAL A O 1
ATOM 964 N N . ASN A 1 115 ? -6.179 1.674 18.269 1.00 53.44 115 ASN A N 1
ATOM 965 C CA . ASN A 1 115 ? -5.926 3.115 18.170 1.00 53.44 115 ASN A CA 1
ATOM 966 C C . ASN A 1 115 ? -6.907 3.984 18.987 1.00 53.44 115 ASN A C 1
ATOM 968 O O . ASN A 1 115 ? -6.658 5.176 19.152 1.00 53.44 115 ASN A O 1
ATOM 972 N N . LYS A 1 116 ? -8.009 3.422 19.511 1.00 47.72 116 LYS A N 1
ATOM 973 C CA . LYS A 1 116 ? -8.991 4.151 20.342 1.00 47.72 116 LYS A CA 1
ATOM 974 C C . LYS A 1 116 ? -8.735 4.033 21.848 1.00 47.72 116 LYS A C 1
ATOM 976 O O . LYS A 1 116 ? -9.287 4.826 22.605 1.00 47.72 116 LYS A O 1
ATOM 981 N N . THR A 1 117 ? -7.898 3.097 22.297 1.00 40.97 117 THR A N 1
ATOM 982 C CA . THR A 1 117 ? -7.648 2.844 23.731 1.00 40.97 117 THR A CA 1
ATOM 983 C C . THR A 1 117 ? -6.358 3.468 24.269 1.00 40.97 117 THR A C 1
ATOM 985 O O . THR A 1 117 ? -6.089 3.380 25.467 1.00 40.97 117 THR A O 1
ATOM 988 N N . SER A 1 118 ? -5.581 4.179 23.446 1.00 41.84 118 SER A N 1
ATOM 989 C CA . SER A 1 118 ? -4.339 4.833 23.884 1.00 41.84 118 SER A CA 1
ATOM 990 C C . SER A 1 118 ? -4.588 6.165 24.612 1.00 41.84 118 SER A C 1
ATOM 992 O O . SER A 1 118 ? -4.192 7.234 24.158 1.00 41.84 118 SER A O 1
ATOM 994 N N . ASN A 1 119 ? -5.235 6.092 25.775 1.00 43.19 119 ASN A N 1
ATOM 995 C CA . ASN A 1 119 ? -5.139 7.091 26.841 1.00 43.19 119 ASN A CA 1
ATOM 996 C C . ASN A 1 119 ? -5.226 6.390 28.207 1.00 43.19 119 ASN A C 1
ATOM 998 O O . ASN A 1 119 ? -6.086 6.679 29.032 1.00 43.19 119 ASN A O 1
ATOM 1002 N N . LYS A 1 120 ? -4.332 5.430 28.455 1.00 41.38 120 LYS A N 1
ATOM 1003 C CA . LYS A 1 120 ? -3.967 5.007 29.813 1.00 41.38 120 LYS A CA 1
ATOM 1004 C C . LYS A 1 120 ? -2.536 4.476 29.798 1.00 41.38 120 LYS A C 1
ATOM 1006 O O . LYS A 1 120 ? -2.215 3.520 29.104 1.00 41.38 120 LYS A O 1
ATOM 1011 N N . LYS A 1 121 ? -1.667 5.176 30.529 1.00 41.16 121 LYS A N 1
ATOM 1012 C CA . LYS A 1 121 ? -0.276 4.799 30.796 1.00 41.16 121 LYS A CA 1
ATOM 1013 C C . LYS A 1 121 ? -0.232 3.413 31.466 1.00 41.16 121 LYS A C 1
ATOM 1015 O O . LYS A 1 121 ? -0.925 3.235 32.459 1.00 41.16 121 LYS A O 1
ATOM 1020 N N . GLN A 1 122 ? 0.631 2.511 30.991 1.00 35.53 122 GLN A N 1
ATOM 1021 C CA . GLN A 1 122 ? 1.841 1.976 31.664 1.00 35.53 122 GLN A CA 1
ATOM 1022 C C . GLN A 1 122 ? 2.284 0.611 31.066 1.00 35.53 122 GLN A C 1
ATOM 1024 O O . GLN A 1 122 ? 1.489 -0.110 30.476 1.00 35.53 122 GLN A O 1
ATOM 1029 N N . ARG A 1 123 ? 3.601 0.351 31.153 1.00 30.03 123 ARG A N 1
ATOM 1030 C CA . ARG A 1 123 ? 4.434 -0.752 30.593 1.00 30.03 123 ARG A CA 1
ATOM 1031 C C . ARG A 1 123 ? 4.389 -2.038 31.477 1.00 30.03 123 ARG A C 1
ATOM 1033 O O . ARG A 1 123 ? 3.833 -1.935 32.562 1.00 30.03 123 ARG A O 1
ATOM 1040 N N . PRO A 1 124 ? 5.188 -3.107 31.219 1.00 36.38 124 PRO A N 1
ATOM 1041 C CA . PRO A 1 124 ? 5.272 -4.019 30.066 1.00 36.38 124 PRO A CA 1
ATOM 1042 C C . PRO A 1 124 ? 4.963 -5.512 30.417 1.00 36.38 124 PRO A C 1
ATOM 1044 O O . PRO A 1 124 ? 4.931 -5.889 31.579 1.00 36.38 124 PRO A O 1
ATOM 1047 N N . CYS A 1 125 ? 4.778 -6.322 29.359 1.00 32.69 125 CYS A N 1
ATOM 1048 C CA . CYS A 1 125 ? 4.779 -7.796 29.179 1.00 32.69 125 CYS A CA 1
ATOM 1049 C C . CYS A 1 125 ? 4.662 -8.769 30.378 1.00 32.69 125 CYS A C 1
ATOM 1051 O O . CYS A 1 125 ? 5.557 -8.799 31.210 1.00 32.69 125 CYS A O 1
ATOM 1053 N N . GLN A 1 126 ? 3.719 -9.726 30.302 1.00 28.73 126 GLN A N 1
ATOM 1054 C CA . GLN A 1 126 ? 3.981 -11.185 30.262 1.00 28.73 126 GLN A CA 1
ATOM 1055 C C . GLN A 1 126 ? 2.730 -11.946 29.778 1.00 28.73 126 GLN A C 1
ATOM 1057 O O . GLN A 1 126 ? 1.601 -11.608 30.121 1.00 28.73 126 GLN A O 1
ATOM 1062 N N . ILE A 1 127 ? 2.959 -12.942 28.925 1.00 44.34 127 ILE A N 1
ATOM 1063 C CA . ILE A 1 127 ? 1.969 -13.821 28.296 1.00 44.34 127 ILE A CA 1
ATOM 1064 C C . ILE A 1 127 ? 1.765 -15.029 29.217 1.00 44.34 127 ILE A C 1
ATOM 1066 O O . ILE A 1 127 ? 2.745 -15.721 29.470 1.00 44.34 127 ILE A O 1
ATOM 1070 N N . HIS A 1 128 ? 0.533 -15.341 29.643 1.00 30.95 128 HIS A N 1
ATOM 1071 C CA . HIS A 1 128 ? 0.128 -16.739 29.851 1.00 30.95 128 HIS A CA 1
ATOM 1072 C C . HIS A 1 128 ? -1.400 -16.938 29.890 1.00 30.95 128 HIS A C 1
ATOM 1074 O O . HIS A 1 128 ? -2.111 -16.258 30.622 1.00 30.95 128 HIS A O 1
ATOM 1080 N N . LEU A 1 129 ? -1.830 -17.882 29.048 1.00 33.06 129 LEU A N 1
ATOM 1081 C CA . LEU A 1 129 ? -3.060 -18.681 28.980 1.00 33.06 129 LEU A CA 1
ATOM 1082 C C . LEU A 1 129 ? -4.292 -18.281 29.818 1.00 33.06 129 LEU A C 1
ATOM 1084 O O . LEU A 1 129 ? -4.305 -18.446 31.034 1.00 33.06 129 LEU A O 1
ATOM 1088 N N . LEU A 1 130 ? -5.396 -17.984 29.119 1.00 30.33 130 LEU A N 1
ATOM 1089 C CA . LEU A 1 130 ? -6.743 -18.347 29.571 1.00 30.33 130 LEU A CA 1
ATOM 1090 C C . LEU A 1 130 ? -7.252 -19.491 28.691 1.00 30.33 130 LEU A C 1
ATOM 1092 O O . LEU A 1 130 ? -7.651 -19.282 27.546 1.00 30.33 130 LEU A O 1
ATOM 1096 N N . ASP A 1 131 ? -7.222 -20.687 29.260 1.00 28.72 131 ASP A N 1
ATOM 1097 C CA . ASP A 1 131 ? -8.159 -21.754 28.943 1.00 28.72 131 ASP A CA 1
ATOM 1098 C C . ASP A 1 131 ? -9.124 -21.877 30.131 1.00 28.72 131 ASP A C 1
ATOM 1100 O O . ASP A 1 131 ? -8.757 -21.548 31.259 1.00 28.72 131 ASP A O 1
ATOM 1104 N N . GLN A 1 132 ? -10.314 -22.397 29.844 1.00 32.62 132 GLN A N 1
ATOM 1105 C CA . GLN A 1 132 ? -11.362 -22.883 30.746 1.00 32.62 132 GLN A CA 1
ATOM 1106 C C . GLN A 1 132 ? -12.724 -22.160 30.674 1.00 32.62 132 GLN A C 1
ATOM 1108 O O . GLN A 1 132 ? -13.126 -21.386 31.536 1.00 32.62 132 GLN A O 1
ATOM 1113 N N . LEU A 1 133 ? -13.431 -22.551 29.607 1.00 28.56 133 LEU A N 1
ATOM 1114 C CA . LEU A 1 133 ? -14.782 -23.132 29.599 1.00 28.56 133 LEU A CA 1
ATOM 1115 C C . LEU A 1 133 ? -16.040 -22.248 29.741 1.00 28.56 133 LEU A C 1
ATOM 1117 O O . LEU A 1 133 ? -16.361 -21.641 30.755 1.00 28.56 133 LEU A O 1
ATOM 1121 N N . TYR A 1 134 ? -16.817 -22.349 28.660 1.00 35.78 134 TYR A N 1
ATOM 1122 C CA . TYR A 1 134 ? -18.260 -22.193 28.516 1.00 35.78 134 TYR A CA 1
ATOM 1123 C C . TYR A 1 134 ? -19.068 -22.839 29.651 1.00 35.78 134 TYR A C 1
ATOM 1125 O O . TYR A 1 134 ? -18.698 -23.916 30.100 1.00 35.78 134 TYR A O 1
ATOM 1133 N N . LEU A 1 135 ? -20.236 -22.258 29.963 1.00 28.39 135 LEU A N 1
ATOM 1134 C CA . LEU A 1 135 ? -21.539 -22.942 30.100 1.00 28.39 135 LEU A CA 1
ATOM 1135 C C . LEU A 1 135 ? -22.654 -21.878 30.282 1.00 28.39 135 LEU A C 1
ATOM 1137 O O . LEU A 1 135 ? -22.708 -21.181 31.289 1.00 28.39 135 LEU A O 1
ATOM 1141 N N . LEU A 1 136 ? -23.531 -21.730 29.282 1.00 36.06 136 LEU A N 1
ATOM 1142 C CA . LEU A 1 136 ? -24.852 -21.073 29.389 1.00 36.06 136 LEU A CA 1
ATOM 1143 C C . LEU A 1 136 ? -25.872 -22.116 29.891 1.00 36.06 136 LEU A C 1
ATOM 1145 O O . LEU A 1 136 ? -25.660 -23.302 29.625 1.00 36.06 136 LEU A O 1
ATOM 1149 N N . PRO A 1 137 ? -26.996 -21.726 30.534 1.00 37.44 137 PRO A N 1
ATOM 1150 C CA . PRO A 1 137 ? -28.238 -21.611 29.754 1.00 37.44 137 PRO A CA 1
ATOM 1151 C C . PRO A 1 137 ? -29.262 -20.532 30.185 1.00 37.44 137 PRO A C 1
ATOM 1153 O O . PRO A 1 137 ? -29.429 -20.166 31.343 1.00 37.44 137 PRO A O 1
ATOM 1156 N N . LEU A 1 138 ? -29.983 -20.097 29.151 1.00 30.73 138 LEU A N 1
ATOM 1157 C CA . LEU A 1 138 ? -31.224 -19.325 29.035 1.00 30.73 138 LEU A CA 1
ATOM 1158 C C . LEU A 1 138 ? -32.378 -19.794 29.952 1.00 30.73 138 LEU A C 1
ATOM 1160 O O . LEU A 1 138 ? -32.733 -20.961 29.863 1.00 30.73 138 LEU A O 1
ATOM 1164 N N . MET A 1 139 ? -33.019 -18.878 30.704 1.00 29.80 139 MET A N 1
ATOM 1165 C CA . MET A 1 139 ? -34.480 -18.586 30.726 1.00 29.80 139 MET A CA 1
ATOM 1166 C C . MET A 1 139 ? -34.975 -18.011 32.072 1.00 29.80 139 MET A C 1
ATOM 1168 O O . MET A 1 139 ? -34.820 -18.657 33.098 1.00 29.80 139 MET A O 1
ATOM 1172 N N . ALA A 1 140 ? -35.617 -16.832 32.050 1.00 31.97 140 ALA A N 1
ATOM 1173 C CA . ALA A 1 140 ? -36.783 -16.474 32.881 1.00 31.97 140 ALA A CA 1
ATOM 1174 C C . ALA A 1 140 ? -37.259 -15.031 32.579 1.00 31.97 140 ALA A C 1
ATOM 1176 O O . ALA A 1 140 ? -36.668 -14.054 33.022 1.00 31.97 140 ALA A O 1
ATOM 1177 N N . LEU A 1 141 ? -38.326 -14.941 31.777 1.00 31.45 141 LEU A N 1
ATOM 1178 C CA . LEU A 1 141 ? -39.550 -14.156 32.021 1.00 31.45 141 LEU A CA 1
ATOM 1179 C C . LEU A 1 141 ? -39.434 -12.657 32.409 1.00 31.45 141 LEU A C 1
ATOM 1181 O O . LEU A 1 141 ? -39.290 -12.292 33.569 1.00 31.45 141 LEU A O 1
ATOM 1185 N N . MET A 1 142 ? -39.681 -11.787 31.424 1.00 33.22 142 MET A N 1
ATOM 1186 C CA . MET A 1 142 ? -40.555 -10.597 31.566 1.00 33.22 142 MET A CA 1
ATOM 1187 C C . MET A 1 142 ? -42.032 -11.073 31.616 1.00 33.22 142 MET A C 1
ATOM 1189 O O . MET A 1 142 ? -42.254 -12.171 31.090 1.00 33.22 142 MET A O 1
ATOM 1193 N N . PRO A 1 143 ? -43.055 -10.329 32.134 1.00 43.62 143 PRO A N 1
ATOM 1194 C CA . PRO A 1 143 ? -43.380 -8.957 31.672 1.00 43.62 143 PRO A CA 1
ATOM 1195 C C . PRO A 1 143 ? -44.237 -8.022 32.597 1.00 43.62 143 PRO A C 1
ATOM 1197 O O . PRO A 1 143 ? -44.626 -8.390 33.699 1.00 43.62 143 PRO A O 1
ATOM 1200 N N . LEU A 1 144 ? -44.597 -6.848 32.032 1.00 25.39 144 LEU A N 1
ATOM 1201 C CA . LEU A 1 144 ? -45.569 -5.787 32.426 1.00 25.39 144 LEU A CA 1
ATOM 1202 C C . LEU A 1 144 ? -45.129 -4.781 33.514 1.00 25.39 144 LEU A C 1
ATOM 1204 O O . LEU A 1 144 ? -44.680 -5.178 34.576 1.00 25.39 144 LEU A O 1
ATOM 1208 N N . LEU A 1 145 ? -45.100 -3.450 33.323 1.00 25.67 145 LEU A N 1
ATOM 1209 C CA . LEU A 1 145 ? -45.948 -2.414 32.677 1.00 25.67 145 LEU A CA 1
ATOM 1210 C C . LEU A 1 145 ? -47.067 -1.834 33.579 1.00 25.67 145 LEU A C 1
ATOM 1212 O O . LEU A 1 145 ? -48.006 -2.540 33.920 1.00 25.67 145 LEU A O 1
ATOM 1216 N N . SER A 1 146 ? -46.973 -0.502 33.775 1.00 28.08 146 SER A N 1
ATOM 1217 C CA . SER A 1 146 ? -47.967 0.500 34.244 1.00 28.08 146 SER A CA 1
ATOM 1218 C C . SER A 1 146 ? -48.339 0.463 35.733 1.00 28.08 146 SER A C 1
ATOM 1220 O O . SER A 1 146 ? -48.670 -0.595 36.241 1.00 28.08 146 SER A O 1
ATOM 1222 N N . GLY A 1 147 ?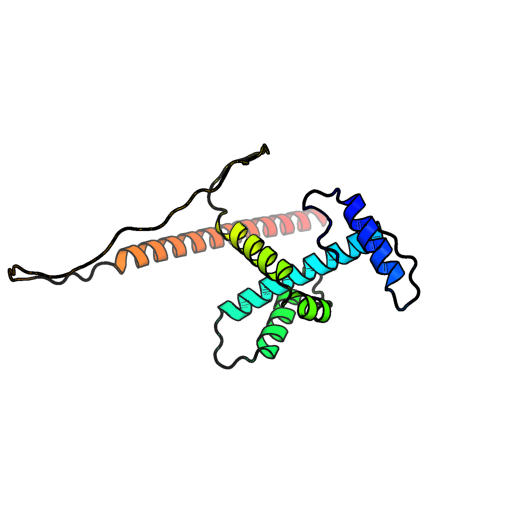 -48.274 1.534 36.538 1.00 27.05 147 GLY A N 1
ATOM 1223 C CA . GLY A 1 147 ? -48.737 2.936 36.401 1.00 27.05 147 GLY A CA 1
ATOM 1224 C C . GLY A 1 147 ? -49.668 3.182 37.619 1.00 27.05 147 GLY A C 1
ATOM 1225 O O . GLY A 1 147 ? -50.261 2.223 38.090 1.00 27.05 147 GLY A O 1
ATOM 1226 N N . ALA A 1 148 ? -49.876 4.323 38.271 1.00 29.47 148 ALA A N 1
ATOM 1227 C CA . ALA A 1 148 ? -49.528 5.732 38.149 1.00 29.47 148 ALA A CA 1
ATOM 1228 C C . ALA A 1 148 ? -49.798 6.380 39.537 1.00 29.47 148 ALA A C 1
ATOM 1230 O O . ALA A 1 148 ? -50.583 5.836 40.313 1.00 29.47 148 ALA A O 1
ATOM 1231 N N . ALA A 1 149 ? -49.202 7.535 39.840 1.00 30.12 149 ALA A N 1
ATOM 1232 C CA . ALA A 1 149 ? -49.760 8.503 40.792 1.00 30.12 149 ALA A CA 1
ATOM 1233 C C . ALA A 1 149 ? -49.146 9.882 40.516 1.00 30.12 149 ALA A C 1
ATOM 1235 O O . ALA A 1 149 ? -47.928 10.056 40.579 1.00 30.12 149 ALA A O 1
ATOM 1236 N N . ASP A 1 150 ? -50.013 10.822 40.154 1.00 27.56 150 ASP A N 1
ATOM 1237 C CA . ASP A 1 150 ? -49.715 12.199 39.776 1.00 27.56 150 ASP A CA 1
ATOM 1238 C C . ASP A 1 150 ? -49.290 13.066 40.972 1.00 27.56 150 ASP A C 1
ATOM 1240 O O . ASP A 1 150 ? -49.746 12.862 42.095 1.00 27.56 150 ASP A O 1
ATOM 1244 N N . THR A 1 151 ? -48.475 14.095 40.723 1.00 32.31 151 THR A N 1
ATOM 1245 C CA . THR A 1 151 ? -48.659 15.434 41.319 1.00 32.31 151 THR A CA 1
ATOM 1246 C C . THR A 1 151 ? -47.840 16.494 40.565 1.00 32.31 151 THR A C 1
ATOM 1248 O O . THR A 1 151 ? -46.622 16.423 40.440 1.00 32.31 151 THR A O 1
ATOM 1251 N N . GLU A 1 152 ? -48.599 17.444 40.028 1.00 28.72 152 GLU A N 1
ATOM 1252 C CA . GLU A 1 152 ? -48.332 18.787 39.500 1.00 28.72 152 GLU A CA 1
ATOM 1253 C C . GLU A 1 152 ? -47.068 19.590 39.912 1.00 28.72 152 GLU A C 1
ATOM 1255 O O . GLU A 1 152 ? -46.634 19.604 41.060 1.00 28.72 152 GLU A O 1
ATOM 1260 N N . ALA A 1 153 ? -46.673 20.428 38.937 1.00 29.47 153 ALA A N 1
ATOM 1261 C CA . ALA A 1 153 ? -46.149 21.803 39.016 1.00 29.47 153 ALA A CA 1
ATOM 1262 C C . ALA A 1 153 ? -44.624 22.102 39.030 1.00 29.47 153 ALA A C 1
ATOM 1264 O O . ALA A 1 153 ? -43.920 21.980 40.025 1.00 29.47 153 ALA A O 1
ATOM 1265 N N . SER A 1 154 ? -44.232 22.771 37.930 1.00 40.28 154 SER A N 1
ATOM 1266 C CA . SER A 1 154 ? -43.317 23.928 37.845 1.00 40.28 154 SER A CA 1
ATOM 1267 C C . SER A 1 154 ? -41.813 23.708 37.588 1.00 40.28 154 SER A C 1
ATOM 1269 O O . SER A 1 154 ? -41.079 23.155 38.399 1.00 40.28 154 SER A O 1
ATOM 1271 N N . GLY A 1 155 ? -41.338 24.293 36.475 1.00 30.70 155 GLY A N 1
ATOM 1272 C CA . GLY A 1 155 ? -39.947 24.735 36.295 1.00 30.70 155 GLY A CA 1
ATOM 1273 C C . GLY A 1 155 ? -39.143 24.039 35.189 1.00 30.70 155 GLY A C 1
ATOM 1274 O O . GLY A 1 155 ? -38.673 22.919 35.344 1.00 30.70 155 GLY A O 1
ATOM 1275 N N . ARG A 1 156 ? -38.889 24.747 34.081 1.00 43.72 156 ARG A N 1
ATOM 1276 C CA . ARG A 1 156 ? -37.874 24.395 33.069 1.00 43.72 156 ARG A CA 1
ATOM 1277 C C . ARG A 1 156 ? -36.475 24.748 33.604 1.00 43.72 156 ARG A C 1
ATOM 1279 O O . ARG A 1 156 ? -36.304 25.886 34.034 1.00 43.72 156 ARG A O 1
ATOM 1286 N N . PRO A 1 157 ? -35.451 23.881 33.459 1.00 38.91 157 PRO A N 1
ATOM 1287 C CA . PRO A 1 157 ? -34.090 24.389 33.327 1.00 38.91 157 PRO A CA 1
ATOM 1288 C C . PRO A 1 157 ? -33.403 23.849 32.067 1.00 38.91 157 PRO A C 1
ATOM 1290 O O . PRO A 1 157 ? -33.154 22.655 31.896 1.00 38.91 157 PRO A O 1
ATOM 1293 N N . ASP A 1 158 ? -33.065 24.785 31.185 1.00 46.47 158 ASP A N 1
ATOM 1294 C CA . ASP A 1 158 ? -32.085 24.622 30.116 1.00 46.47 158 ASP A CA 1
ATOM 1295 C C . ASP A 1 158 ? -30.684 24.676 30.755 1.00 46.47 158 ASP A C 1
ATOM 1297 O O . ASP A 1 158 ? -30.324 25.676 31.371 1.00 46.47 158 ASP A O 1
ATOM 1301 N N . GLY A 1 159 ? -29.899 23.594 30.689 1.00 47.25 159 GLY A N 1
ATOM 1302 C CA . GLY A 1 159 ? -28.692 23.488 31.524 1.00 47.25 159 GLY A CA 1
ATOM 1303 C C . GLY A 1 159 ? -27.667 22.430 31.115 1.00 47.25 159 GLY A C 1
ATOM 1304 O O . GLY A 1 159 ? -27.177 21.692 31.966 1.00 47.25 159 GLY A O 1
ATOM 1305 N N . LYS A 1 160 ? -27.318 22.312 29.823 1.00 47.28 160 LYS A N 1
ATOM 1306 C CA . LYS A 1 160 ? -26.186 21.457 29.368 1.00 47.28 160 LYS A CA 1
ATOM 1307 C C . LYS A 1 160 ? -25.235 22.096 28.342 1.00 47.28 160 LYS A C 1
ATOM 1309 O O . LYS A 1 160 ? -24.255 21.460 27.951 1.00 47.28 160 LYS A O 1
ATOM 1314 N N . LYS A 1 161 ? -25.461 23.346 27.916 1.00 43.78 161 LYS A N 1
ATOM 1315 C CA . LYS A 1 161 ? -24.677 23.980 26.837 1.00 43.78 161 LYS A CA 1
ATOM 1316 C C . LYS A 1 161 ? -23.411 24.693 27.337 1.00 43.78 161 LYS A C 1
ATOM 1318 O O . LYS A 1 161 ? -22.366 24.565 26.704 1.00 43.78 161 LYS A O 1
ATOM 1323 N N . GLU A 1 162 ? -23.445 25.331 28.508 1.00 42.19 162 GLU A N 1
ATOM 1324 C CA . GLU A 1 162 ? -22.301 26.106 29.022 1.00 42.19 162 GLU A CA 1
ATOM 1325 C C . GLU A 1 162 ? -21.098 25.254 29.431 1.00 42.19 162 GLU A C 1
ATOM 1327 O O . GLU A 1 162 ? -19.987 25.548 29.010 1.00 42.19 162 GLU A O 1
ATOM 1332 N N . LYS A 1 163 ? -21.280 24.149 30.171 1.00 45.12 163 LYS A N 1
ATOM 1333 C CA . LYS A 1 163 ? -20.149 23.279 30.567 1.00 45.12 163 LYS A CA 1
ATOM 1334 C C . LYS A 1 163 ? -19.406 22.687 29.363 1.00 45.12 163 LYS A C 1
ATOM 1336 O O . LYS A 1 163 ? -18.195 22.481 29.435 1.00 45.12 163 LYS A O 1
ATOM 1341 N N . LYS A 1 164 ? -20.119 22.424 28.258 1.00 44.75 164 LYS A N 1
ATOM 1342 C CA . LYS A 1 164 ? -19.523 21.948 27.001 1.00 44.75 164 LYS A CA 1
ATOM 1343 C C . LYS A 1 164 ? -18.797 23.081 26.271 1.00 44.75 164 LYS A C 1
ATOM 1345 O O . LYS A 1 164 ? -17.676 22.861 25.832 1.00 44.75 164 LYS A O 1
ATOM 1350 N N . MET A 1 165 ? -19.385 24.279 26.214 1.00 45.59 165 MET A N 1
ATOM 1351 C CA . MET A 1 165 ? -18.759 25.473 25.629 1.00 45.59 165 MET A CA 1
ATOM 1352 C C . MET A 1 165 ? -17.530 25.936 26.422 1.00 45.59 165 MET A C 1
ATOM 1354 O O . MET A 1 165 ? -16.529 26.273 25.811 1.00 45.59 165 MET A O 1
ATOM 1358 N N . LEU A 1 166 ? -17.545 25.886 27.758 1.00 48.97 166 LEU A N 1
ATOM 1359 C CA . LEU A 1 166 ? -16.413 26.260 28.614 1.00 48.97 166 LEU A CA 1
ATOM 1360 C C . LEU A 1 166 ? -15.255 25.262 28.490 1.00 48.97 166 LEU A C 1
ATOM 1362 O O . LEU A 1 166 ? -14.105 25.671 28.352 1.00 48.97 166 LEU A O 1
ATOM 1366 N N . ARG A 1 167 ? -15.554 23.953 28.447 1.00 54.97 167 ARG A N 1
ATOM 1367 C CA . ARG A 1 167 ? -14.549 22.927 28.119 1.00 54.97 167 ARG A CA 1
ATOM 1368 C C . ARG A 1 167 ? -13.990 23.121 26.713 1.00 54.97 167 ARG A C 1
ATOM 1370 O O . ARG A 1 167 ? -12.787 23.001 26.536 1.00 54.97 167 ARG A O 1
ATOM 1377 N N . GLN A 1 168 ? -14.838 23.446 25.738 1.00 52.94 168 GLN A N 1
ATOM 1378 C CA . GLN A 1 168 ? -14.410 23.664 24.357 1.00 52.94 168 GLN A CA 1
ATOM 1379 C C . GLN A 1 168 ? -13.574 24.949 24.207 1.00 52.94 168 GLN A C 1
ATOM 1381 O O . GLN A 1 168 ? -12.548 24.933 23.535 1.00 52.94 168 GLN A O 1
ATOM 1386 N N . ARG A 1 169 ? -13.946 26.036 24.892 1.00 58.38 169 ARG A N 1
ATOM 1387 C CA . ARG A 1 169 ? -13.225 27.319 24.914 1.00 58.38 169 ARG A CA 1
ATOM 1388 C C . ARG A 1 169 ? -11.865 27.187 25.605 1.00 58.38 169 ARG A C 1
ATOM 1390 O O . ARG A 1 169 ? -10.871 27.633 25.049 1.00 58.38 169 ARG A O 1
ATOM 1397 N N . SER A 1 170 ? -11.809 26.456 26.721 1.00 63.06 170 SER A N 1
ATOM 1398 C CA . SER A 1 170 ? -10.558 26.093 27.403 1.00 63.06 170 SER A CA 1
ATOM 1399 C C . SER A 1 170 ? -9.637 25.239 26.522 1.00 63.06 170 SER A C 1
ATOM 1401 O O . SER A 1 170 ? -8.427 25.453 26.506 1.00 63.06 170 SER A O 1
ATOM 1403 N N . THR A 1 171 ? -10.185 24.304 25.734 1.00 67.00 171 THR A N 1
ATOM 1404 C CA . THR A 1 171 ? -9.363 23.519 24.798 1.00 67.00 171 THR A CA 1
ATOM 1405 C C . THR A 1 171 ? -8.848 24.330 23.613 1.00 67.00 171 THR A C 1
ATOM 1407 O O . THR A 1 171 ? -7.773 24.017 23.116 1.00 67.00 171 THR A O 1
ATOM 1410 N N . ILE A 1 172 ? -9.577 25.356 23.164 1.00 73.62 172 ILE A N 1
ATOM 1411 C CA . ILE A 1 172 ? -9.138 26.230 22.064 1.00 73.62 172 ILE A CA 1
ATOM 1412 C C . ILE A 1 172 ? -7.978 27.118 22.535 1.00 73.62 172 ILE A C 1
ATOM 1414 O O . ILE A 1 172 ? -6.928 27.128 21.904 1.00 73.62 172 ILE A O 1
ATOM 1418 N N . GLU A 1 173 ? -8.110 27.747 23.704 1.00 77.62 173 GLU A N 1
ATOM 1419 C CA . GLU A 1 173 ? -7.070 28.608 24.287 1.00 77.62 173 GLU A CA 1
ATOM 1420 C C . GLU A 1 173 ? -5.751 27.854 24.548 1.00 77.62 173 GLU A C 1
ATOM 1422 O O . GLU A 1 173 ? -4.662 28.358 24.271 1.00 77.62 173 GLU A O 1
ATOM 1427 N N . ALA A 1 174 ? -5.832 26.598 24.998 1.00 79.31 174 ALA A N 1
ATOM 1428 C CA . ALA A 1 174 ? -4.654 25.753 25.184 1.00 79.31 174 ALA A CA 1
ATOM 1429 C C . ALA A 1 174 ? -3.936 25.412 23.861 1.00 79.31 174 ALA A C 1
ATOM 1431 O O . ALA A 1 174 ? -2.709 25.293 23.834 1.00 79.31 174 ALA A O 1
ATOM 1432 N N . VAL A 1 175 ? -4.680 25.250 22.760 1.00 78.75 175 VAL A N 1
ATOM 1433 C CA . VAL A 1 175 ? -4.105 24.990 21.429 1.00 78.75 175 VAL A CA 1
ATOM 1434 C C . VAL A 1 175 ? -3.424 26.244 20.880 1.00 78.75 175 VAL A C 1
ATOM 1436 O O . VAL A 1 175 ? -2.315 26.138 20.349 1.00 78.75 175 VAL A O 1
ATOM 1439 N N . ASP A 1 176 ? -4.025 27.418 21.070 1.00 86.12 176 ASP A N 1
ATOM 1440 C CA . ASP A 1 176 ? -3.444 28.698 20.652 1.00 86.12 176 ASP A CA 1
ATOM 1441 C C . ASP A 1 176 ? -2.140 28.997 21.409 1.00 86.12 176 ASP A C 1
ATOM 1443 O O . ASP A 1 176 ? -1.138 29.374 20.796 1.00 86.12 176 ASP A O 1
ATOM 1447 N N . TYR A 1 177 ? -2.096 28.715 22.717 1.00 84.75 177 TYR A N 1
ATOM 1448 C CA . TYR A 1 177 ? -0.876 28.823 23.523 1.00 84.75 177 TYR A CA 1
ATOM 1449 C C . TYR A 1 177 ? 0.251 27.907 23.014 1.00 84.75 177 TYR A C 1
ATOM 1451 O O . TYR A 1 177 ? 1.397 28.341 22.870 1.00 84.75 177 TYR A O 1
ATOM 1459 N N . LEU A 1 178 ? -0.059 26.645 22.690 1.00 87.00 178 LEU A N 1
ATOM 1460 C CA . LEU A 1 178 ? 0.923 25.701 22.141 1.00 87.00 178 LEU A CA 1
ATOM 1461 C C . LEU A 1 178 ? 1.432 26.137 20.763 1.00 87.00 178 LEU A C 1
ATOM 1463 O O . LEU A 1 178 ? 2.617 25.972 20.461 1.00 87.00 178 LEU A O 1
ATOM 1467 N N . MET A 1 179 ? 0.558 26.704 19.930 1.00 86.50 179 MET A N 1
ATOM 1468 C CA . MET A 1 179 ? 0.935 27.215 18.615 1.00 86.50 179 MET A CA 1
ATOM 1469 C C . MET A 1 179 ? 1.827 28.458 18.732 1.00 86.50 179 MET A C 1
ATOM 1471 O O . MET A 1 179 ? 2.842 28.542 18.039 1.00 86.50 179 MET A O 1
ATOM 1475 N N . ALA A 1 180 ? 1.512 29.373 19.653 1.00 89.44 180 ALA A N 1
ATOM 1476 C CA . ALA A 1 180 ? 2.328 30.550 19.941 1.00 89.44 180 ALA A CA 1
ATOM 1477 C C . ALA A 1 180 ? 3.719 30.163 20.469 1.00 89.44 180 ALA A C 1
ATOM 1479 O O . ALA A 1 180 ? 4.728 30.635 19.945 1.00 89.44 180 ALA A O 1
ATOM 1480 N N . LYS A 1 181 ? 3.790 29.226 21.425 1.00 88.50 181 LYS A N 1
ATOM 1481 C CA . LYS A 1 181 ? 5.063 28.716 21.964 1.00 88.50 181 LYS A CA 1
ATOM 1482 C C . LYS A 1 181 ? 5.917 28.013 20.917 1.00 88.50 181 LYS A C 1
ATOM 1484 O O . LYS A 1 181 ? 7.139 28.146 20.919 1.00 88.50 181 LYS A O 1
ATOM 1489 N N . LYS A 1 182 ? 5.285 27.282 19.998 1.00 87.81 182 LYS A N 1
ATOM 1490 C CA . LYS A 1 182 ? 5.991 26.647 18.884 1.00 87.81 182 LYS A CA 1
ATOM 1491 C C . LYS A 1 182 ? 6.549 27.681 17.903 1.00 87.81 182 LYS A C 1
ATOM 1493 O O . LYS A 1 182 ? 7.696 27.551 17.493 1.00 87.81 182 LYS A O 1
ATOM 1498 N N . LYS A 1 183 ? 5.773 28.719 17.576 1.00 90.81 183 LYS A N 1
ATOM 1499 C CA . LYS A 1 183 ? 6.216 29.820 16.708 1.00 90.81 183 LYS A CA 1
ATOM 1500 C C . LYS A 1 183 ? 7.404 30.582 17.310 1.00 90.81 183 LYS A C 1
ATOM 1502 O O . LYS A 1 183 ? 8.341 30.900 16.587 1.00 90.81 183 LYS A O 1
ATOM 1507 N N . GLU A 1 184 ? 7.384 30.821 18.621 1.00 83.94 184 GLU A N 1
ATOM 1508 C CA . GLU A 1 184 ? 8.485 31.451 19.362 1.00 83.94 184 GLU A CA 1
ATOM 1509 C C . GLU A 1 184 ? 9.770 30.605 19.280 1.00 83.94 184 GLU A C 1
ATOM 1511 O O . GLU A 1 184 ? 10.811 31.097 18.844 1.00 83.94 184 GLU A O 1
ATOM 1516 N N . ALA A 1 185 ? 9.681 29.301 19.567 1.00 84.12 185 ALA A N 1
ATOM 1517 C CA . ALA A 1 185 ? 10.823 28.389 19.477 1.00 84.12 185 ALA A CA 1
ATOM 1518 C C . ALA A 1 185 ? 11.370 28.244 18.044 1.00 84.12 185 ALA A C 1
ATOM 1520 O O . ALA A 1 185 ? 12.577 28.102 17.844 1.00 84.12 185 ALA A O 1
ATOM 1521 N N . ASP A 1 186 ? 10.497 28.275 17.036 1.00 83.00 186 ASP A N 1
ATOM 1522 C CA . ASP A 1 186 ? 10.904 28.248 15.630 1.00 83.00 186 ASP A CA 1
ATOM 1523 C C . ASP A 1 186 ? 11.652 29.537 15.252 1.00 83.00 186 ASP A C 1
ATOM 1525 O O . ASP A 1 186 ? 12.735 29.454 14.673 1.00 83.00 186 ASP A O 1
ATOM 1529 N N . SER A 1 187 ? 11.160 30.705 15.686 1.00 80.56 187 SER A N 1
ATOM 1530 C CA . SER A 1 187 ? 11.830 31.991 15.447 1.00 80.56 187 SER A CA 1
ATOM 1531 C C . SER A 1 187 ? 13.198 32.097 16.127 1.00 80.56 187 SER A C 1
ATOM 1533 O O . SER A 1 187 ? 14.146 32.601 15.528 1.00 80.56 187 SER A O 1
ATOM 1535 N N . GLU A 1 188 ? 13.350 31.545 17.334 1.00 86.56 188 GLU A N 1
ATOM 1536 C CA . GLU A 1 188 ? 14.633 31.544 18.040 1.00 86.56 188 GLU A CA 1
ATOM 1537 C C . GLU A 1 188 ? 15.657 30.612 17.371 1.00 86.56 188 GLU A C 1
ATOM 1539 O O . GLU A 1 188 ? 16.849 30.921 17.302 1.00 86.56 188 GLU A O 1
ATOM 1544 N N . ARG A 1 189 ? 15.207 29.474 16.825 1.00 81.56 189 ARG A N 1
ATOM 1545 C CA . ARG A 1 189 ? 16.077 28.580 16.046 1.00 81.56 189 ARG A CA 1
ATOM 1546 C C . ARG A 1 189 ? 16.519 29.215 14.737 1.00 81.56 189 ARG A C 1
ATOM 1548 O O . ARG A 1 189 ? 17.656 28.994 14.332 1.00 81.56 189 ARG A O 1
ATOM 1555 N N . ASP A 1 190 ? 15.650 29.974 14.083 1.00 83.19 190 ASP A N 1
ATOM 1556 C C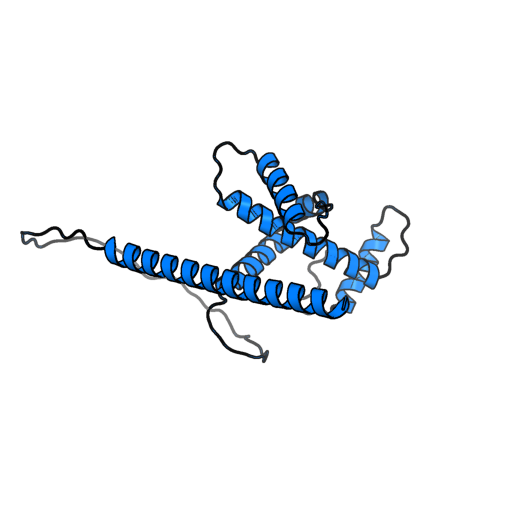A . ASP A 1 190 ? 16.000 30.658 12.841 1.00 83.19 190 ASP A CA 1
ATOM 1557 C C . ASP A 1 190 ? 16.951 31.834 13.095 1.00 83.19 190 ASP A C 1
ATOM 1559 O O . ASP A 1 190 ? 17.925 31.975 12.360 1.00 83.19 190 ASP A O 1
ATOM 1563 N N . LEU A 1 191 ? 16.787 32.571 14.199 1.00 83.50 191 LEU A N 1
ATOM 1564 C CA . LEU A 1 191 ? 17.767 33.571 14.643 1.00 83.50 191 LEU A CA 1
ATOM 1565 C C . LEU A 1 191 ? 19.143 32.945 14.915 1.00 83.50 191 LEU A C 1
ATOM 1567 O O . LEU A 1 191 ? 20.142 33.429 14.391 1.00 83.50 191 LEU A O 1
ATOM 1571 N N . LYS A 1 192 ? 19.199 31.813 15.632 1.00 86.19 192 LYS A N 1
ATOM 1572 C CA . LYS A 1 192 ? 20.461 31.086 15.881 1.00 86.19 192 LYS A CA 1
ATOM 1573 C C . LYS A 1 192 ? 21.107 30.564 14.596 1.00 86.19 192 LYS A C 1
ATOM 1575 O O . LYS A 1 192 ? 22.330 30.541 14.495 1.00 86.19 192 LYS A O 1
ATOM 1580 N N . LYS A 1 193 ? 20.314 30.150 13.600 1.00 83.56 193 LYS A N 1
ATOM 1581 C CA . LYS A 1 193 ? 20.842 29.760 12.280 1.00 83.56 193 LYS A CA 1
ATOM 1582 C C . LYS A 1 193 ? 21.421 30.953 11.530 1.00 83.56 193 LYS A C 1
ATOM 1584 O O . LYS A 1 193 ? 22.471 30.798 10.922 1.00 83.56 193 LYS A O 1
ATOM 1589 N N . VAL A 1 194 ? 20.757 32.109 11.567 1.00 83.56 194 VAL A N 1
ATOM 1590 C CA . VAL A 1 194 ? 21.247 33.336 10.921 1.00 83.56 194 VAL A CA 1
ATOM 1591 C C . VAL A 1 194 ? 22.533 33.818 11.592 1.00 83.56 194 VAL A C 1
ATOM 1593 O O . VAL A 1 194 ? 23.502 34.098 10.898 1.00 83.56 194 VAL A O 1
ATOM 1596 N N . GLU A 1 195 ? 22.589 33.826 12.924 1.00 84.06 195 GLU A N 1
ATOM 1597 C CA . GLU A 1 195 ? 23.787 34.196 13.688 1.00 84.06 195 GLU A CA 1
ATOM 1598 C C . GLU A 1 195 ? 24.964 33.249 13.406 1.00 84.06 195 GLU A C 1
ATOM 1600 O O . GLU A 1 195 ? 26.077 33.694 13.131 1.00 84.06 195 GLU A O 1
ATOM 1605 N N . MET A 1 196 ? 24.707 31.937 13.385 1.00 75.69 196 MET A N 1
ATOM 1606 C CA . MET A 1 196 ? 25.703 30.928 13.016 1.00 75.69 196 MET A CA 1
ATOM 1607 C C . MET A 1 196 ? 26.171 31.073 11.561 1.00 75.69 196 MET A C 1
ATOM 1609 O O . MET A 1 196 ? 27.340 30.830 11.280 1.00 75.69 196 MET A O 1
ATOM 1613 N N . CYS A 1 197 ? 25.282 31.468 10.645 1.00 78.88 197 CYS A N 1
ATOM 1614 C CA . CYS A 1 197 ? 25.634 31.718 9.249 1.00 78.88 197 CYS A CA 1
ATOM 1615 C C . CYS A 1 197 ? 26.529 32.958 9.135 1.00 78.88 197 CYS A C 1
ATOM 1617 O O . CYS A 1 197 ? 27.585 32.885 8.524 1.00 78.88 197 CYS A O 1
ATOM 1619 N N . ASN A 1 198 ? 26.171 34.061 9.795 1.00 80.00 198 ASN A N 1
ATOM 1620 C CA . ASN A 1 198 ? 26.961 35.294 9.768 1.00 80.00 198 ASN A CA 1
ATOM 1621 C C . ASN A 1 198 ? 28.365 35.089 10.355 1.00 80.00 198 ASN A C 1
ATOM 1623 O O . ASN A 1 198 ? 29.340 35.551 9.778 1.00 80.00 198 ASN A O 1
ATOM 1627 N N . LYS A 1 199 ? 28.485 34.305 11.434 1.00 80.06 199 LYS A N 1
ATOM 1628 C CA . LYS A 1 199 ? 29.773 33.968 12.061 1.00 80.06 199 LYS A CA 1
ATOM 1629 C C . LYS A 1 199 ? 30.662 33.040 11.221 1.00 80.06 199 LYS A C 1
ATOM 1631 O O . LYS A 1 199 ? 31.836 32.886 11.529 1.00 80.06 199 LYS A O 1
ATOM 1636 N N . ALA A 1 200 ? 30.111 32.380 10.203 1.00 69.88 200 ALA A N 1
ATOM 1637 C CA . ALA A 1 200 ? 30.867 31.513 9.300 1.00 69.88 200 ALA A CA 1
ATOM 1638 C C . ALA A 1 200 ? 31.448 32.263 8.084 1.00 69.88 200 ALA A C 1
ATOM 1640 O O . ALA A 1 200 ? 32.211 31.664 7.329 1.00 69.88 200 ALA A O 1
ATOM 1641 N N . PHE A 1 201 ? 31.068 33.531 7.881 1.00 63.38 201 PHE A N 1
ATOM 1642 C CA . PHE A 1 201 ? 31.480 34.358 6.739 1.00 63.38 201 PHE A CA 1
ATOM 1643 C C . PHE A 1 201 ? 32.253 35.637 7.134 1.00 63.38 201 PHE A C 1
ATOM 1645 O O . PHE A 1 201 ? 32.571 36.430 6.248 1.00 63.38 201 PHE A O 1
ATOM 1652 N N . GLU A 1 202 ? 32.580 35.813 8.420 1.00 51.94 202 GLU A N 1
ATOM 1653 C CA . GLU A 1 202 ? 33.628 36.725 8.926 1.00 51.94 202 GLU A CA 1
ATOM 1654 C C . GLU A 1 202 ? 34.933 35.954 9.165 1.00 51.94 202 GLU A C 1
ATOM 1656 O O . GLU A 1 202 ? 36.008 36.514 8.853 1.00 51.94 202 GLU A O 1
#

Foldseek 3Di:
DDPPDDPDDDPVVVLVVVVVVCVVPDPDDDPDDSVRVVVVVVVLVVLLLQLVVLLVVLVVVPDPPDDPVNSSVSSQCVSLVPDPVSDGRPNVVVNVVQVPDPVSVVVSVVVVVVVVPPPDDDDDDDDDDDDDDDDDDDDDDDDDDDDDDDDDDDDDDDDDDVVVVVVVVVVVVVVVVVVVVVVVVVVVVVVVVVVVVVVVVD

InterPro domains:
  IPR029466 No apical meristem-associated, C-terminal domain [PF14303] (87-193)